Protein AF-A0A6G3MGM1-F1 (afdb_monomer_lite)

Radius of gyration: 35.74 Å; chains: 1; bounding box: 104×68×97 Å

Structure (mmCIF, N/CA/C/O backbone):
data_AF-A0A6G3MGM1-F1
#
_entry.id   AF-A0A6G3MGM1-F1
#
loop_
_atom_site.group_PDB
_atom_site.id
_atom_site.type_symbol
_atom_site.label_atom_id
_atom_site.label_alt_id
_atom_site.label_comp_id
_atom_site.label_asym_id
_atom_site.label_entity_id
_atom_site.label_seq_id
_atom_site.pdbx_PDB_ins_code
_atom_site.Cartn_x
_atom_site.Cartn_y
_atom_site.Cartn_z
_atom_site.occupancy
_atom_site.B_iso_or_equiv
_atom_site.auth_seq_id
_atom_site.auth_comp_id
_atom_site.auth_asym_id
_atom_site.auth_atom_id
_atom_site.pdbx_PDB_model_num
ATOM 1 N N . TYR A 1 1 ? 31.538 5.852 -12.267 1.00 62.75 1 TYR A N 1
ATOM 2 C CA . TYR A 1 1 ? 30.142 6.151 -11.918 1.00 62.75 1 TYR A CA 1
ATOM 3 C C . TYR A 1 1 ? 29.760 7.616 -12.187 1.00 62.75 1 TYR A C 1
ATOM 5 O O . TYR A 1 1 ? 29.181 7.871 -13.234 1.00 62.75 1 TYR A O 1
ATOM 13 N N . SER A 1 2 ? 30.190 8.594 -11.371 1.00 76.25 2 SER A N 1
ATOM 14 C CA . SER A 1 2 ? 29.765 10.018 -11.458 1.00 76.25 2 SER A CA 1
ATOM 15 C C . SER A 1 2 ? 29.901 10.699 -12.839 1.00 76.25 2 SER A C 1
ATOM 17 O O . SER A 1 2 ? 29.063 11.517 -13.209 1.00 76.25 2 SER A O 1
ATOM 19 N N . ILE A 1 3 ? 30.918 10.347 -13.636 1.00 84.75 3 ILE A N 1
ATOM 20 C CA . ILE A 1 3 ? 31.125 10.929 -14.977 1.00 84.75 3 ILE A CA 1
ATOM 21 C C . ILE A 1 3 ? 30.014 10.515 -15.957 1.00 84.75 3 ILE A C 1
ATOM 23 O O . ILE A 1 3 ? 29.582 11.337 -16.760 1.00 84.75 3 ILE A O 1
ATOM 27 N N . PHE A 1 4 ? 29.529 9.268 -15.885 1.00 84.94 4 PHE A N 1
ATOM 28 C CA . PHE A 1 4 ? 28.476 8.790 -16.787 1.00 84.94 4 PHE A CA 1
ATOM 29 C C . PHE A 1 4 ? 27.151 9.489 -16.515 1.00 84.94 4 PHE A C 1
ATOM 31 O O . PHE A 1 4 ? 26.540 9.968 -17.460 1.00 84.94 4 PHE A O 1
ATOM 38 N N . LEU A 1 5 ? 26.753 9.619 -15.246 1.00 85.00 5 LEU A N 1
ATOM 39 C CA . LEU A 1 5 ? 25.506 10.295 -14.879 1.00 85.00 5 LEU A CA 1
ATOM 40 C C . LEU A 1 5 ? 25.497 11.754 -15.339 1.00 85.00 5 LEU A C 1
ATOM 42 O O . LEU A 1 5 ? 24.557 12.186 -15.994 1.00 85.00 5 LEU A O 1
ATOM 46 N N . LYS A 1 6 ? 26.587 12.496 -15.098 1.00 88.12 6 LYS A N 1
ATOM 47 C CA . LYS A 1 6 ? 26.711 13.883 -15.577 1.00 88.12 6 LYS A CA 1
ATOM 48 C C . LYS A 1 6 ? 26.577 13.987 -17.097 1.00 88.12 6 LYS A C 1
ATOM 50 O O . LYS A 1 6 ? 25.986 14.942 -17.591 1.00 88.12 6 LYS A O 1
ATOM 55 N N . TYR A 1 7 ? 27.122 13.018 -17.834 1.00 88.62 7 TYR A N 1
ATOM 56 C CA . TYR A 1 7 ? 27.035 13.014 -19.291 1.00 88.62 7 TYR A CA 1
ATOM 57 C C . TYR A 1 7 ? 25.635 12.609 -19.781 1.00 88.62 7 TYR A C 1
ATOM 59 O O . TYR A 1 7 ? 25.103 13.235 -20.690 1.00 88.62 7 TYR A O 1
ATOM 67 N N . ILE A 1 8 ? 24.997 11.627 -19.143 1.00 90.19 8 ILE A N 1
ATOM 68 C CA . ILE A 1 8 ? 23.608 11.248 -19.432 1.00 90.19 8 ILE A CA 1
ATOM 69 C C . ILE A 1 8 ? 22.686 12.456 -19.248 1.00 90.19 8 ILE A C 1
ATOM 71 O O . ILE A 1 8 ? 21.925 12.779 -20.153 1.00 90.19 8 ILE A O 1
ATOM 75 N N . GLU A 1 9 ? 22.811 13.178 -18.135 1.00 88.94 9 GLU A N 1
ATOM 76 C CA . GLU A 1 9 ? 22.003 14.373 -17.869 1.00 88.94 9 GLU A CA 1
ATOM 77 C C . GLU A 1 9 ? 22.268 15.510 -18.865 1.00 88.94 9 GLU A C 1
ATOM 79 O O . GLU A 1 9 ? 21.356 16.250 -19.234 1.00 88.94 9 GLU A O 1
ATOM 84 N N . TYR A 1 10 ? 23.504 15.647 -19.348 1.00 88.94 10 TYR A N 1
ATOM 85 C CA . TYR A 1 10 ? 23.817 16.580 -20.428 1.00 88.94 10 TYR A CA 1
ATOM 86 C C . TYR A 1 10 ? 23.145 16.172 -21.750 1.00 88.94 10 TYR A C 1
ATOM 88 O O . TYR A 1 10 ? 22.496 16.996 -22.387 1.00 88.94 10 TYR A O 1
ATOM 96 N N . GLU A 1 11 ? 23.242 14.902 -22.146 1.00 88.38 11 GLU A N 1
ATOM 97 C CA . GLU A 1 11 ? 22.674 14.404 -23.407 1.00 88.38 11 GLU A CA 1
ATOM 98 C C . GLU A 1 11 ? 21.143 14.352 -23.399 1.00 88.38 11 GLU A C 1
ATOM 100 O O . GLU A 1 11 ? 20.522 14.608 -24.431 1.00 88.38 11 GLU A O 1
ATOM 105 N N . LYS A 1 12 ? 20.517 14.106 -22.240 1.00 88.25 12 LYS A N 1
ATOM 106 C CA . LYS A 1 12 ? 19.060 14.218 -22.073 1.00 88.25 12 LYS A CA 1
ATOM 107 C C . LYS A 1 12 ? 18.562 15.611 -22.465 1.00 88.25 12 LYS A C 1
ATOM 109 O O . LYS A 1 12 ? 17.551 15.719 -23.152 1.00 88.25 12 LYS A O 1
ATOM 114 N N . LYS A 1 13 ? 19.306 16.675 -22.128 1.00 88.75 13 LYS A N 1
ATOM 115 C CA . LYS A 1 13 ? 18.970 18.057 -22.533 1.00 88.75 13 LYS A CA 1
ATOM 116 C C . LYS A 1 13 ? 19.075 18.278 -24.040 1.00 88.75 13 LYS A C 1
ATOM 118 O O . LYS A 1 13 ? 18.351 19.103 -24.585 1.00 88.75 13 LYS A O 1
ATOM 123 N N . CYS A 1 14 ? 19.959 17.548 -24.713 1.00 84.19 14 CYS A N 1
ATOM 124 C CA . CYS A 1 14 ? 20.104 17.591 -26.167 1.00 84.19 14 CYS A CA 1
ATOM 125 C C . CYS A 1 14 ? 19.029 16.770 -26.907 1.00 84.19 14 CYS A C 1
ATOM 127 O O . CYS A 1 14 ? 19.003 16.790 -28.136 1.00 84.19 14 CYS A O 1
ATOM 129 N N . ASN A 1 15 ? 18.158 16.066 -26.174 1.00 82.06 15 ASN A N 1
ATOM 130 C CA . ASN A 1 15 ? 17.011 15.297 -26.661 1.00 82.06 15 ASN A CA 1
ATOM 131 C C . ASN A 1 15 ? 17.336 14.300 -27.794 1.00 82.06 15 ASN A C 1
ATOM 133 O O . ASN A 1 15 ? 16.561 14.132 -28.735 1.00 82.06 15 ASN A O 1
ATOM 137 N N . ASN A 1 16 ? 18.500 13.641 -27.721 1.00 87.12 16 ASN A N 1
ATOM 138 C CA . ASN A 1 16 ? 18.892 12.599 -28.672 1.00 87.12 16 ASN A CA 1
ATOM 139 C C . ASN A 1 16 ? 18.781 11.201 -28.032 1.00 87.12 16 ASN A C 1
ATOM 141 O O . ASN A 1 16 ? 19.698 10.791 -27.309 1.00 87.12 16 ASN A O 1
ATOM 145 N N . PRO A 1 17 ? 17.711 10.436 -28.320 1.00 88.19 17 PRO A N 1
ATOM 146 C CA . PRO A 1 17 ? 17.449 9.181 -27.625 1.00 88.19 17 PRO A CA 1
ATOM 147 C C . PRO A 1 17 ? 18.494 8.103 -27.887 1.00 88.19 17 PRO A C 1
ATOM 149 O O . PRO A 1 17 ? 18.885 7.384 -26.974 1.00 88.19 17 PRO A O 1
ATOM 152 N N . VAL A 1 18 ? 19.042 8.039 -29.100 1.00 90.38 18 VAL A N 1
ATOM 153 C CA . VAL A 1 18 ? 20.064 7.044 -29.453 1.00 90.38 18 VAL A CA 1
ATOM 154 C C . VAL A 1 18 ? 21.347 7.262 -28.645 1.00 90.38 18 VAL A C 1
ATOM 156 O O . VAL A 1 18 ? 21.946 6.303 -28.153 1.00 90.38 18 VAL A O 1
ATOM 159 N N . ARG A 1 19 ? 21.770 8.523 -28.471 1.00 91.25 19 ARG A N 1
ATOM 160 C CA . ARG A 1 19 ? 22.973 8.864 -27.691 1.00 91.25 19 ARG A CA 1
ATOM 161 C C . ARG A 1 19 ? 22.785 8.558 -26.211 1.00 91.25 19 ARG A C 1
ATOM 163 O O . ARG A 1 19 ? 23.677 7.961 -25.609 1.00 91.25 19 ARG A O 1
ATOM 170 N N . VAL A 1 20 ? 21.633 8.921 -25.648 1.00 93.25 20 VAL A N 1
ATOM 171 C CA . VAL A 1 20 ? 21.317 8.668 -24.235 1.00 93.25 20 VAL A CA 1
ATOM 172 C C . VAL A 1 20 ? 21.263 7.165 -23.956 1.00 93.25 20 VAL A C 1
ATOM 174 O O . VAL A 1 20 ? 21.955 6.697 -23.053 1.00 93.25 20 VAL A O 1
ATOM 177 N N . THR A 1 21 ? 20.555 6.389 -24.781 1.00 93.00 21 THR A N 1
ATOM 178 C CA . THR A 1 21 ? 20.511 4.920 -24.684 1.00 93.00 21 THR A CA 1
ATOM 179 C C . THR A 1 21 ? 21.910 4.309 -24.781 1.00 93.00 21 THR A C 1
ATOM 181 O O . THR A 1 21 ? 22.291 3.497 -23.943 1.00 93.00 21 THR A O 1
ATOM 184 N N . CYS A 1 22 ? 22.739 4.752 -25.733 1.00 93.50 22 CYS A N 1
ATOM 185 C CA . CYS A 1 22 ? 24.123 4.283 -25.853 1.00 93.50 22 CYS A CA 1
ATOM 186 C C . CYS A 1 22 ? 24.961 4.589 -24.597 1.00 93.50 22 CYS A C 1
ATOM 188 O O . CYS A 1 22 ? 25.775 3.766 -24.171 1.00 93.50 22 CYS A O 1
ATOM 190 N N . LEU A 1 23 ? 24.768 5.752 -23.968 1.00 94.31 23 LEU A N 1
ATOM 191 C CA . LEU A 1 23 ? 25.448 6.087 -22.717 1.00 94.31 23 LEU A CA 1
ATOM 192 C C . LEU A 1 23 ? 24.983 5.221 -21.547 1.00 94.31 23 LEU A C 1
ATOM 194 O O . LEU A 1 23 ? 25.842 4.763 -20.790 1.00 94.31 23 LEU A O 1
ATOM 198 N N . TYR A 1 24 ? 23.680 4.960 -21.423 1.00 95.38 24 TYR A N 1
ATOM 199 C CA . TYR A 1 24 ? 23.153 4.019 -20.434 1.00 95.38 24 TYR A CA 1
ATOM 200 C C . TYR A 1 24 ? 23.737 2.620 -20.633 1.00 95.38 24 TYR A C 1
ATOM 202 O O . TYR A 1 24 ? 24.297 2.059 -19.695 1.00 95.38 24 TYR A O 1
ATOM 210 N N . GLU A 1 25 ? 23.726 2.097 -21.859 1.00 95.50 25 GLU A N 1
ATOM 211 C CA . GLU A 1 25 ? 24.301 0.786 -22.180 1.00 95.50 25 GLU A CA 1
ATOM 212 C C . GLU A 1 25 ? 25.795 0.706 -21.822 1.00 95.50 25 GLU A C 1
ATOM 214 O O . GLU A 1 25 ? 26.253 -0.252 -21.195 1.00 95.50 25 GLU A O 1
ATOM 219 N N . ARG A 1 26 ? 26.569 1.756 -22.132 1.00 95.06 26 ARG A N 1
ATOM 220 C CA . ARG A 1 26 ? 27.990 1.848 -21.751 1.00 95.06 26 ARG A CA 1
ATOM 221 C C . ARG A 1 26 ? 28.197 1.932 -20.240 1.00 95.06 26 ARG A C 1
ATOM 223 O O . ARG A 1 26 ? 29.192 1.405 -19.737 1.00 95.06 26 ARG A O 1
ATOM 230 N N . ALA A 1 27 ? 27.315 2.628 -19.529 1.00 94.69 27 ALA A N 1
ATOM 231 C CA . ALA A 1 27 ? 27.381 2.755 -18.081 1.00 94.69 27 ALA A CA 1
ATOM 232 C C . ALA A 1 27 ? 27.055 1.417 -17.402 1.00 94.69 27 ALA A C 1
ATOM 234 O O . ALA A 1 27 ? 27.811 0.990 -16.528 1.00 94.69 27 ALA A O 1
ATOM 235 N N . ILE A 1 28 ? 26.002 0.733 -17.858 1.00 95.44 28 ILE A N 1
ATOM 236 C CA . ILE A 1 28 ? 25.542 -0.567 -17.353 1.00 95.44 28 ILE A CA 1
ATOM 237 C C . ILE A 1 28 ? 26.587 -1.648 -17.607 1.00 95.44 28 ILE A C 1
ATOM 239 O O . ILE A 1 28 ? 26.884 -2.430 -16.710 1.00 95.44 28 ILE A O 1
ATOM 243 N N . ALA A 1 29 ? 27.225 -1.653 -18.781 1.00 94.56 29 ALA A N 1
ATOM 244 C CA . ALA A 1 29 ? 28.306 -2.591 -19.081 1.00 94.56 29 ALA A CA 1
ATOM 245 C C . ALA A 1 29 ? 29.461 -2.523 -18.062 1.00 94.56 29 ALA A C 1
ATOM 247 O O . ALA A 1 29 ? 30.167 -3.507 -17.863 1.00 94.56 29 ALA A O 1
ATOM 248 N N . LYS A 1 30 ? 29.657 -1.368 -17.410 1.00 93.81 30 LYS A N 1
ATOM 249 C CA . LYS A 1 30 ? 30.678 -1.174 -16.369 1.00 93.81 30 LYS A CA 1
ATOM 250 C C . LYS A 1 30 ? 30.140 -1.278 -14.940 1.00 93.81 30 LYS A C 1
ATOM 252 O O . LYS A 1 30 ? 30.924 -1.564 -14.045 1.00 93.81 30 LYS A O 1
ATOM 257 N N . ASN A 1 31 ? 28.856 -1.001 -14.718 1.00 93.38 31 ASN A N 1
ATOM 258 C CA . ASN A 1 31 ? 28.234 -0.902 -13.392 1.00 93.38 31 ASN A CA 1
ATOM 259 C C . ASN A 1 31 ? 26.879 -1.632 -13.406 1.00 93.38 31 ASN A C 1
ATOM 261 O O . ASN A 1 31 ? 25.832 -1.039 -13.180 1.00 93.38 31 ASN A O 1
ATOM 265 N N . CYS A 1 32 ? 26.887 -2.923 -13.736 1.00 94.69 32 CYS A N 1
ATOM 266 C CA . CYS A 1 32 ? 25.660 -3.709 -13.899 1.00 94.69 32 CYS A CA 1
ATOM 267 C C . CYS A 1 32 ? 24.947 -4.045 -12.578 1.00 94.69 32 CYS A C 1
ATOM 269 O O . CYS A 1 32 ? 23.802 -4.489 -12.618 1.00 94.69 32 CYS A O 1
ATOM 271 N N . LEU A 1 33 ? 25.603 -3.815 -11.437 1.00 96.00 33 LEU A N 1
ATOM 272 C CA . LEU A 1 33 ? 25.061 -4.006 -10.087 1.00 96.00 33 LEU A CA 1
ATOM 273 C C . LEU A 1 33 ? 24.590 -2.690 -9.441 1.00 96.00 33 LEU A C 1
ATOM 275 O O . LEU A 1 33 ? 24.538 -2.577 -8.221 1.00 96.00 33 LEU A O 1
ATOM 279 N N . ASP A 1 34 ? 24.314 -1.678 -10.259 1.00 95.19 34 ASP A N 1
ATOM 280 C CA . ASP A 1 34 ? 23.862 -0.367 -9.806 1.00 95.19 34 ASP A CA 1
ATOM 281 C C . ASP A 1 34 ? 22.349 -0.223 -10.007 1.00 95.19 34 ASP A C 1
ATOM 283 O O . ASP A 1 34 ? 21.866 -0.178 -11.142 1.00 95.19 34 ASP A O 1
ATOM 287 N N . GLU A 1 35 ? 21.598 -0.207 -8.906 1.00 94.81 35 GLU A N 1
ATOM 288 C CA . GLU A 1 35 ? 20.133 -0.147 -8.909 1.00 94.81 35 GLU A CA 1
ATOM 289 C C . GLU A 1 35 ? 19.600 1.119 -9.586 1.00 94.81 35 GLU A C 1
ATOM 291 O O . GLU A 1 35 ? 18.779 1.032 -10.504 1.00 94.81 35 GLU A O 1
ATOM 296 N N . GLU A 1 36 ? 20.091 2.286 -9.159 1.00 94.56 36 GLU A N 1
ATOM 297 C CA . GLU A 1 36 ? 19.645 3.581 -9.673 1.00 94.56 36 GLU A CA 1
ATOM 298 C C . GLU A 1 36 ? 19.889 3.672 -11.176 1.00 94.56 36 GLU A C 1
ATOM 300 O O . GLU A 1 36 ? 19.051 4.183 -11.918 1.00 94.56 36 GLU A O 1
ATOM 305 N N . LEU A 1 37 ? 21.018 3.146 -11.659 1.00 95.00 37 LEU A N 1
ATOM 306 C CA . LEU A 1 37 ? 21.332 3.161 -13.081 1.00 95.00 37 LEU A CA 1
ATOM 307 C C . LEU A 1 37 ? 20.311 2.378 -13.918 1.00 95.00 37 LEU A C 1
ATOM 309 O O . LEU A 1 37 ? 19.898 2.867 -14.973 1.00 95.00 37 LEU A O 1
ATOM 313 N N . TRP A 1 38 ? 19.895 1.191 -13.467 1.00 97.38 38 TRP A N 1
ATOM 314 C CA . TRP A 1 38 ? 18.877 0.402 -14.167 1.00 97.38 38 TRP A CA 1
ATOM 315 C C . TRP A 1 38 ? 17.500 1.051 -14.100 1.00 97.38 38 TRP A C 1
ATOM 317 O O . TRP A 1 38 ? 16.836 1.139 -15.132 1.00 97.38 38 TRP A O 1
ATOM 327 N N . LEU A 1 39 ? 17.078 1.519 -12.922 1.00 96.94 39 LEU A N 1
ATOM 328 C CA . LEU A 1 39 ? 15.772 2.159 -12.749 1.00 96.94 39 LEU A CA 1
ATOM 329 C C . LEU A 1 39 ? 15.660 3.428 -13.600 1.00 96.94 39 LEU A C 1
ATOM 331 O O . LEU A 1 39 ? 14.708 3.553 -14.366 1.00 96.94 39 LEU A O 1
ATOM 335 N N . ASN A 1 40 ? 16.677 4.293 -13.568 1.00 95.44 40 ASN A N 1
ATOM 336 C CA . ASN A 1 40 ? 16.727 5.504 -14.389 1.00 95.44 40 ASN A CA 1
ATOM 337 C C . ASN A 1 40 ? 16.741 5.188 -15.891 1.00 95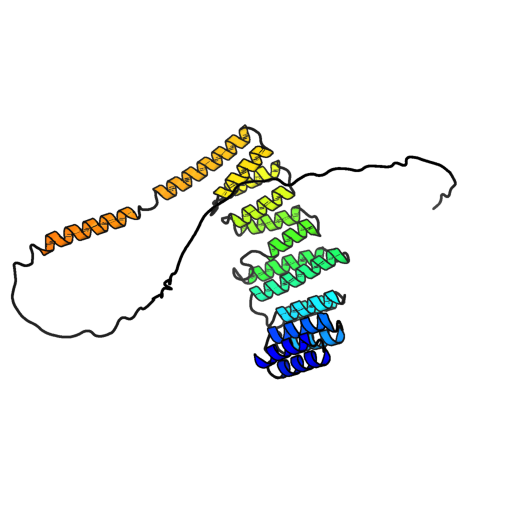.44 40 ASN A C 1
ATOM 339 O O . ASN A 1 40 ? 16.206 5.953 -16.690 1.00 95.44 40 ASN A O 1
ATOM 343 N N . TYR A 1 41 ? 17.385 4.089 -16.300 1.00 95.88 41 TYR A N 1
ATOM 344 C CA . TYR A 1 41 ? 17.386 3.675 -17.701 1.00 95.88 41 TYR A CA 1
ATOM 345 C C . TYR A 1 41 ? 16.003 3.190 -18.146 1.00 95.88 41 TYR A C 1
ATOM 347 O O . TYR A 1 41 ? 15.516 3.600 -19.197 1.00 95.88 41 TYR A O 1
ATOM 355 N N . ILE A 1 42 ? 15.357 2.351 -17.335 1.00 96.81 42 ILE A N 1
ATOM 356 C CA . ILE A 1 42 ? 14.004 1.845 -17.591 1.00 96.81 42 ILE A CA 1
ATOM 357 C C . ILE A 1 42 ? 12.997 2.999 -17.654 1.00 96.81 42 ILE A C 1
ATOM 359 O O . ILE A 1 42 ? 12.197 3.051 -18.585 1.00 96.81 42 ILE A O 1
ATOM 363 N N . GLU A 1 43 ? 13.054 3.928 -16.698 1.00 95.31 43 GLU A N 1
ATOM 364 C CA . GLU A 1 43 ? 12.203 5.121 -16.662 1.00 95.31 43 GLU A CA 1
ATOM 365 C C . GLU A 1 43 ? 12.423 5.998 -17.898 1.00 95.31 43 GLU A C 1
ATOM 367 O O . GLU A 1 43 ? 11.477 6.363 -18.590 1.00 95.31 43 GLU A O 1
ATOM 372 N N . TYR A 1 44 ? 13.680 6.242 -18.271 1.00 94.38 44 TYR A N 1
ATOM 373 C CA . TYR A 1 44 ? 13.985 6.991 -19.484 1.00 94.38 44 TYR A CA 1
ATOM 374 C C . TYR A 1 44 ? 13.371 6.351 -20.741 1.00 94.38 44 TYR A C 1
ATOM 376 O O . TYR A 1 44 ? 12.788 7.042 -21.582 1.00 94.38 44 TYR A O 1
ATOM 384 N N . LEU A 1 45 ? 13.486 5.029 -20.889 1.00 94.44 45 LEU A N 1
ATOM 385 C CA . LEU A 1 45 ? 12.928 4.310 -22.035 1.00 94.44 45 LEU A CA 1
ATOM 386 C C . LEU A 1 45 ? 11.394 4.299 -22.034 1.00 94.44 45 LEU A C 1
ATOM 388 O O . LEU A 1 45 ? 10.791 4.367 -23.110 1.00 94.44 45 LEU A O 1
ATOM 392 N N . SER A 1 46 ? 10.765 4.232 -20.857 1.00 93.56 46 SER A N 1
ATOM 393 C CA . SER A 1 46 ? 9.306 4.240 -20.729 1.00 93.56 46 SER A CA 1
ATOM 394 C C . SER A 1 46 ? 8.708 5.604 -21.070 1.00 93.56 46 SER A C 1
ATOM 396 O O . SER A 1 46 ? 7.628 5.665 -21.653 1.00 93.56 46 SER A O 1
ATOM 398 N N . GLU A 1 47 ? 9.426 6.693 -20.804 1.00 91.25 47 GLU A N 1
ATOM 399 C CA . GLU A 1 47 ? 8.999 8.043 -21.172 1.00 91.25 47 GLU A CA 1
ATOM 400 C C . GLU A 1 47 ? 9.245 8.368 -22.649 1.00 91.25 47 GLU A C 1
ATOM 402 O O . GLU A 1 47 ? 8.423 9.042 -23.278 1.00 91.25 47 GLU A O 1
ATOM 407 N N . THR A 1 48 ? 10.363 7.896 -23.213 1.00 90.31 48 THR A N 1
ATOM 408 C CA . THR A 1 48 ? 10.825 8.323 -24.544 1.00 90.31 48 THR A CA 1
ATOM 409 C C . THR A 1 48 ? 10.428 7.387 -25.675 1.00 90.31 48 THR A C 1
ATOM 411 O O . THR A 1 48 ? 9.779 7.827 -26.622 1.00 90.31 48 THR A O 1
ATOM 414 N N . LEU A 1 49 ? 10.823 6.112 -25.609 1.00 86.56 49 LEU A N 1
ATOM 415 C CA . LEU A 1 49 ? 10.606 5.164 -26.704 1.00 86.56 49 LEU A CA 1
ATOM 416 C C . LEU A 1 49 ? 9.212 4.549 -26.652 1.00 86.56 49 LEU A C 1
ATOM 418 O O . LEU A 1 49 ? 8.616 4.332 -27.703 1.00 86.56 49 LEU A O 1
ATOM 422 N N . LYS A 1 50 ? 8.702 4.273 -25.442 1.00 89.88 50 LYS A N 1
ATOM 423 C CA . LYS A 1 50 ? 7.391 3.629 -25.224 1.00 89.88 50 LYS A CA 1
ATOM 424 C C . LYS A 1 50 ? 7.224 2.320 -26.008 1.00 89.88 50 LYS A C 1
ATOM 426 O O . LYS A 1 50 ? 6.113 1.934 -26.358 1.00 89.88 50 LYS A O 1
ATOM 431 N N . ASP A 1 51 ? 8.333 1.631 -26.259 1.00 93.94 51 ASP A N 1
ATOM 432 C CA . ASP A 1 51 ? 8.368 0.350 -26.950 1.00 93.94 51 ASP A CA 1
ATOM 433 C C . ASP A 1 51 ? 8.461 -0.780 -25.921 1.00 93.94 51 ASP A C 1
ATOM 435 O O . ASP A 1 51 ? 9.414 -0.857 -25.135 1.00 93.94 51 ASP A O 1
ATOM 439 N N . PHE A 1 52 ? 7.449 -1.649 -25.920 1.00 95.25 52 PHE A N 1
ATOM 440 C CA . PHE A 1 52 ? 7.369 -2.758 -24.981 1.00 95.25 52 PHE A CA 1
ATOM 441 C C . PHE A 1 52 ? 8.500 -3.771 -25.165 1.00 95.25 52 PHE A C 1
ATOM 443 O O . PHE A 1 52 ? 9.037 -4.239 -24.168 1.00 95.25 52 PHE A O 1
ATOM 450 N N . GLU A 1 53 ? 8.873 -4.118 -26.399 1.00 96.06 53 GLU A N 1
ATOM 451 C CA . GLU A 1 53 ? 9.884 -5.151 -26.651 1.00 96.06 53 GLU A CA 1
ATOM 452 C C . GLU A 1 53 ? 11.246 -4.689 -26.131 1.00 96.06 53 GLU A C 1
ATOM 454 O O . GLU A 1 53 ? 11.952 -5.432 -25.444 1.00 96.06 53 GLU A O 1
ATOM 459 N N . ILE A 1 54 ? 11.582 -3.418 -26.365 1.00 94.94 54 ILE A N 1
ATOM 460 C CA . ILE A 1 54 ? 12.809 -2.820 -25.831 1.00 94.94 54 ILE A CA 1
ATOM 461 C C . ILE A 1 54 ? 12.770 -2.826 -24.299 1.00 94.94 54 ILE A C 1
ATOM 463 O O . ILE A 1 54 ? 13.707 -3.323 -23.667 1.00 94.94 54 ILE A O 1
ATOM 467 N N . LEU A 1 55 ? 11.687 -2.341 -23.686 1.00 96.62 55 LEU A N 1
ATOM 468 C CA . LEU A 1 55 ? 11.548 -2.313 -22.227 1.00 96.62 55 LEU A CA 1
ATOM 469 C C . LEU A 1 55 ? 11.620 -3.708 -21.605 1.00 96.62 55 LEU A C 1
ATOM 471 O O . LEU A 1 55 ? 12.315 -3.901 -20.609 1.00 96.62 55 LEU A O 1
ATOM 475 N N . GLU A 1 56 ? 10.953 -4.693 -22.199 1.00 97.38 56 GLU A N 1
ATOM 476 C CA . GLU A 1 56 ? 10.955 -6.072 -21.724 1.00 97.38 56 GLU A CA 1
ATOM 477 C C . GLU A 1 56 ? 12.374 -6.655 -21.738 1.00 97.38 56 GLU A C 1
ATOM 479 O O . GLU A 1 56 ? 12.798 -7.298 -20.773 1.00 97.38 56 GLU A O 1
ATOM 484 N N . THR A 1 57 ? 13.152 -6.396 -22.796 1.00 97.38 57 THR A N 1
ATOM 485 C CA . THR A 1 57 ? 14.545 -6.864 -22.860 1.00 97.38 57 THR A CA 1
ATOM 486 C C . THR A 1 57 ? 15.412 -6.228 -21.774 1.00 97.38 57 THR A C 1
ATOM 488 O O . THR A 1 57 ? 16.236 -6.918 -21.167 1.00 97.38 57 THR A O 1
ATOM 491 N N . VAL A 1 58 ? 15.220 -4.938 -21.488 1.00 97.69 58 VAL A N 1
ATOM 492 C CA . VAL A 1 58 ? 15.968 -4.214 -20.453 1.00 97.69 58 VAL A CA 1
ATOM 493 C C . VAL A 1 58 ? 15.577 -4.699 -19.057 1.00 97.69 58 VAL A C 1
ATOM 495 O O . VAL A 1 58 ? 16.469 -4.976 -18.257 1.00 97.69 58 VAL A O 1
ATOM 498 N N . HIS A 1 59 ? 14.286 -4.920 -18.794 1.00 98.19 59 HIS A N 1
ATOM 499 C CA . HIS A 1 59 ? 13.794 -5.525 -17.551 1.00 98.19 59 HIS A CA 1
ATOM 500 C C . HIS A 1 59 ? 14.363 -6.926 -17.320 1.00 98.19 59 HIS A C 1
ATOM 502 O O . HIS A 1 59 ? 14.927 -7.212 -16.269 1.00 98.19 59 HIS A O 1
ATOM 508 N N . LYS A 1 60 ? 14.314 -7.812 -18.322 1.00 97.94 60 LYS A N 1
ATOM 509 C CA . LYS A 1 60 ? 14.896 -9.162 -18.195 1.00 97.94 60 LYS A CA 1
ATOM 510 C C . LYS A 1 60 ? 16.403 -9.113 -17.930 1.00 97.94 60 LYS A C 1
ATOM 512 O O . LYS A 1 60 ? 16.935 -9.933 -17.181 1.00 97.94 60 LYS A O 1
ATOM 517 N N . ARG A 1 61 ? 17.114 -8.154 -18.532 1.00 98.06 61 ARG A N 1
ATOM 518 C CA . ARG A 1 61 ? 18.551 -7.956 -18.297 1.00 98.06 61 ARG A 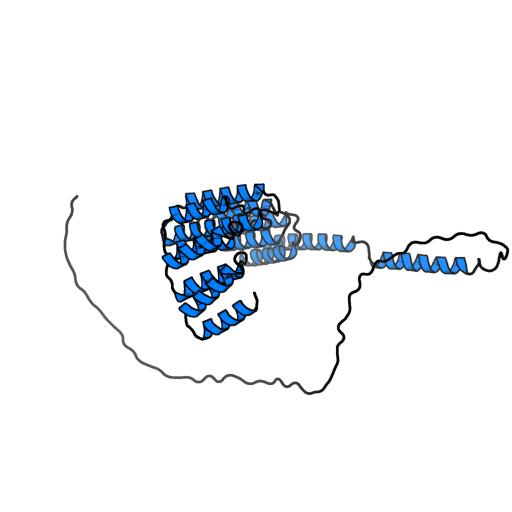CA 1
ATOM 519 C C . ARG A 1 61 ? 18.836 -7.428 -16.895 1.00 98.06 61 ARG A C 1
ATOM 521 O O . ARG A 1 61 ? 19.780 -7.926 -16.283 1.00 98.06 61 ARG A O 1
ATOM 528 N N . SER A 1 62 ? 18.067 -6.464 -16.394 1.00 98.00 62 SER A N 1
ATOM 529 C CA . SER A 1 62 ? 18.254 -5.925 -15.042 1.00 98.00 62 SER A CA 1
ATOM 530 C C . SER A 1 62 ? 18.041 -7.024 -13.997 1.00 98.00 62 SER A C 1
ATOM 532 O O . SER A 1 62 ? 18.915 -7.252 -13.163 1.00 98.00 62 SER A O 1
ATOM 534 N N . LEU A 1 63 ? 16.973 -7.813 -14.144 1.00 97.88 63 LEU A N 1
ATOM 535 C CA . LEU A 1 63 ? 16.644 -8.938 -13.264 1.00 97.88 63 LEU A CA 1
ATOM 536 C C . LEU A 1 63 ? 17.662 -10.079 -13.319 1.00 97.88 63 LEU A C 1
ATOM 538 O O . LEU A 1 63 ? 17.902 -10.733 -12.312 1.00 97.88 63 LEU A O 1
ATOM 542 N N . ARG A 1 64 ? 18.317 -10.305 -14.463 1.00 97.19 64 ARG A N 1
ATOM 543 C CA . ARG A 1 64 ? 19.422 -11.273 -14.548 1.00 97.19 64 ARG A CA 1
ATOM 544 C C . ARG A 1 64 ? 20.668 -10.813 -13.786 1.00 97.19 64 ARG A C 1
ATOM 546 O O . ARG A 1 64 ? 21.422 -11.656 -13.315 1.00 97.19 64 ARG A O 1
ATOM 553 N N . ASN A 1 65 ? 20.911 -9.503 -13.706 1.00 97.25 65 ASN A N 1
ATOM 554 C CA . ASN A 1 65 ? 22.054 -8.961 -12.968 1.00 97.25 65 ASN A CA 1
ATOM 555 C C . ASN A 1 65 ? 21.764 -8.848 -11.467 1.00 97.25 65 ASN A C 1
ATOM 557 O O . ASN A 1 65 ? 22.648 -9.137 -10.666 1.00 97.25 65 ASN A O 1
ATOM 561 N N . MET A 1 66 ? 20.548 -8.439 -11.091 1.00 96.94 66 MET A N 1
ATOM 562 C CA . MET A 1 66 ? 20.158 -8.188 -9.699 1.00 96.94 66 MET A CA 1
ATOM 563 C C . MET A 1 66 ? 18.762 -8.744 -9.375 1.00 96.94 66 MET A C 1
ATOM 565 O O . MET A 1 66 ? 17.826 -7.981 -9.128 1.00 96.94 66 MET A O 1
ATOM 569 N N . PRO A 1 67 ? 18.595 -10.078 -9.346 1.00 97.06 67 PRO A N 1
ATOM 570 C CA . PRO A 1 67 ? 17.306 -10.707 -9.050 1.00 97.06 67 PRO A CA 1
ATOM 571 C C . PRO A 1 67 ? 16.814 -10.449 -7.617 1.00 97.06 67 PRO A C 1
ATOM 573 O O . PRO A 1 67 ? 15.615 -10.528 -7.363 1.00 97.06 67 PRO A O 1
ATOM 576 N N . TRP A 1 68 ? 17.701 -10.112 -6.680 1.00 95.81 68 TRP A N 1
ATOM 577 C CA . TRP A 1 68 ? 17.354 -9.852 -5.278 1.00 95.81 68 TRP A CA 1
ATOM 578 C C . TRP A 1 68 ? 16.778 -8.449 -5.024 1.00 95.81 68 TRP A C 1
ATOM 580 O O . TRP A 1 68 ? 16.432 -8.148 -3.885 1.00 95.81 68 TRP A O 1
ATOM 590 N N . LEU A 1 69 ? 16.692 -7.578 -6.039 1.00 96.88 69 LEU A N 1
ATOM 591 C CA . LEU A 1 69 ? 16.166 -6.221 -5.874 1.00 96.88 69 LEU A CA 1
ATOM 592 C C . LEU A 1 69 ? 14.663 -6.153 -6.187 1.00 96.88 69 LEU A C 1
ATOM 594 O O . LEU A 1 69 ? 14.280 -6.278 -7.354 1.00 96.88 69 LEU A O 1
ATOM 598 N N . PRO A 1 70 ? 13.790 -5.882 -5.197 1.00 97.31 70 PRO A N 1
ATOM 599 C CA . PRO A 1 70 ? 12.338 -5.830 -5.403 1.00 97.31 70 PRO A CA 1
ATOM 600 C C . PRO A 1 70 ? 11.912 -4.703 -6.355 1.00 97.31 70 PRO A C 1
ATOM 602 O O . PRO A 1 70 ? 10.947 -4.861 -7.102 1.00 97.31 70 PRO A O 1
ATOM 605 N N . ALA A 1 71 ? 12.629 -3.572 -6.364 1.00 97.81 71 ALA A N 1
ATOM 606 C CA . ALA A 1 71 ? 12.276 -2.397 -7.158 1.00 97.81 71 ALA A CA 1
ATOM 607 C C . ALA A 1 71 ? 12.234 -2.695 -8.666 1.00 97.81 71 ALA A C 1
ATOM 609 O O . ALA A 1 71 ? 11.347 -2.206 -9.369 1.00 97.81 71 ALA A O 1
ATOM 610 N N . LEU A 1 72 ? 13.138 -3.552 -9.156 1.00 98.19 72 LEU A N 1
ATOM 611 C CA . LEU A 1 72 ? 13.165 -3.977 -10.557 1.00 98.19 72 LEU A CA 1
ATOM 612 C C . LEU A 1 72 ? 11.956 -4.852 -10.909 1.00 98.19 72 LEU A C 1
ATOM 614 O O . LEU A 1 72 ? 11.318 -4.620 -11.933 1.00 98.19 72 LEU A O 1
ATOM 618 N N . TRP A 1 73 ? 11.584 -5.797 -10.040 1.00 98.50 73 TRP A N 1
ATOM 619 C CA . TRP A 1 73 ? 10.387 -6.627 -10.225 1.00 98.50 73 TRP A CA 1
ATOM 620 C C . TRP A 1 73 ? 9.109 -5.789 -10.225 1.00 98.50 73 TRP A C 1
ATOM 622 O O . TRP A 1 73 ? 8.260 -5.949 -11.101 1.00 98.50 73 TRP A O 1
ATOM 632 N N . ILE A 1 74 ? 8.993 -4.850 -9.282 1.00 98.38 74 ILE A N 1
ATOM 633 C CA . ILE A 1 74 ? 7.863 -3.916 -9.197 1.00 98.38 74 ILE A CA 1
ATOM 634 C C . ILE A 1 74 ? 7.782 -3.060 -10.464 1.00 98.38 74 ILE A C 1
ATOM 636 O O . ILE A 1 74 ? 6.700 -2.898 -11.030 1.00 98.38 74 ILE A O 1
ATOM 640 N N . SER A 1 75 ? 8.914 -2.524 -10.925 1.00 98.06 75 SER A N 1
ATOM 641 C CA . SER A 1 75 ? 8.987 -1.736 -12.158 1.00 98.06 75 SER A CA 1
ATOM 642 C C . SER A 1 75 ? 8.572 -2.559 -13.382 1.00 98.06 75 SER A C 1
ATOM 644 O O . SER A 1 75 ? 7.808 -2.082 -14.228 1.00 98.06 75 SER A O 1
ATOM 646 N N . TYR A 1 76 ? 8.991 -3.825 -13.447 1.00 98.38 76 TYR A N 1
ATOM 647 C CA . TYR A 1 76 ? 8.616 -4.714 -14.538 1.00 98.38 76 TYR A CA 1
ATOM 648 C C . TYR A 1 76 ? 7.116 -5.027 -14.535 1.00 98.38 76 TYR A C 1
ATOM 650 O O . TYR A 1 76 ? 6.461 -4.853 -15.561 1.00 98.38 76 TYR A O 1
ATOM 658 N N . MET A 1 77 ? 6.535 -5.376 -13.381 1.00 98.50 77 MET A N 1
ATOM 659 C CA . MET A 1 77 ? 5.087 -5.594 -13.251 1.00 98.50 77 MET A CA 1
ATOM 660 C C . MET A 1 77 ? 4.273 -4.349 -13.624 1.00 98.50 77 MET A C 1
ATOM 662 O O . MET A 1 77 ? 3.295 -4.464 -14.356 1.00 98.50 77 MET A O 1
ATOM 666 N N . LYS A 1 78 ? 4.700 -3.152 -13.196 1.00 97.56 78 LYS A N 1
ATOM 667 C CA . LYS A 1 78 ? 4.061 -1.883 -13.592 1.00 97.56 78 LYS A CA 1
ATOM 668 C C . LYS A 1 78 ? 4.156 -1.627 -15.095 1.00 97.56 78 LYS A C 1
ATOM 670 O O . LYS A 1 78 ? 3.217 -1.106 -15.682 1.00 97.56 78 LYS A O 1
ATOM 675 N N . THR A 1 79 ? 5.272 -1.996 -15.723 1.00 97.56 79 THR A N 1
ATOM 676 C CA . THR A 1 79 ? 5.431 -1.889 -17.180 1.00 97.56 79 THR A CA 1
ATOM 677 C C . THR A 1 79 ? 4.488 -2.858 -17.891 1.00 97.56 79 THR A C 1
ATOM 679 O O . THR A 1 79 ? 3.797 -2.470 -18.824 1.00 97.56 79 THR A O 1
ATOM 682 N N . LEU A 1 80 ? 4.395 -4.106 -17.431 1.00 97.81 80 LEU A N 1
ATOM 683 C CA . LEU A 1 80 ? 3.445 -5.077 -17.978 1.00 97.81 80 LEU A CA 1
ATOM 684 C C . LEU A 1 80 ? 1.991 -4.606 -17.824 1.00 97.81 80 LEU A C 1
ATOM 686 O O . LEU A 1 80 ? 1.213 -4.746 -18.762 1.00 97.81 80 LEU A O 1
ATOM 690 N N . GLU A 1 81 ? 1.649 -4.015 -16.677 1.00 96.50 81 GLU A N 1
ATOM 691 C CA . GLU A 1 81 ? 0.346 -3.387 -16.430 1.00 96.50 81 GLU A CA 1
ATOM 692 C C . GLU A 1 81 ? 0.092 -2.216 -17.394 1.00 96.50 81 GLU A C 1
ATOM 694 O O . GLU A 1 81 ? -0.964 -2.162 -18.015 1.00 96.50 81 GLU A O 1
ATOM 699 N N . LEU A 1 82 ? 1.071 -1.322 -17.580 1.00 95.25 82 LEU A N 1
ATOM 700 C CA . LEU A 1 82 ? 0.976 -0.165 -18.480 1.00 95.25 82 LEU A CA 1
ATOM 701 C C . LEU A 1 82 ? 0.720 -0.563 -19.941 1.00 95.25 82 LEU A C 1
ATOM 703 O O . LEU A 1 82 ? -0.006 0.128 -20.647 1.00 95.25 82 LEU A O 1
ATOM 707 N N . PHE A 1 83 ? 1.324 -1.662 -20.395 1.00 96.19 83 PHE A N 1
ATOM 708 C CA . PHE A 1 83 ? 1.137 -2.203 -21.745 1.00 96.19 83 PHE A CA 1
ATOM 709 C C . PHE A 1 83 ? 0.026 -3.264 -21.820 1.00 96.19 83 PHE A C 1
ATOM 711 O O . PHE A 1 83 ? 0.004 -4.048 -22.773 1.00 96.19 83 PHE A O 1
ATOM 718 N N . GLU A 1 84 ? -0.855 -3.314 -20.812 1.00 95.75 84 GLU A N 1
ATOM 719 C CA . GLU A 1 84 ? -2.050 -4.169 -20.753 1.00 95.75 84 GLU A CA 1
ATOM 720 C C . GLU A 1 84 ? -1.756 -5.651 -21.040 1.00 95.75 84 GLU A C 1
ATOM 722 O O . GLU A 1 84 ? -2.497 -6.355 -21.732 1.00 95.75 84 GLU A O 1
ATOM 727 N N . LYS A 1 85 ? -0.626 -6.153 -20.530 1.00 96.88 85 LYS A N 1
ATOM 728 C CA . LYS A 1 85 ? -0.261 -7.561 -20.700 1.00 96.88 85 LYS A CA 1
ATOM 729 C C . LYS A 1 85 ? -1.155 -8.471 -19.862 1.00 96.88 85 LYS A C 1
ATOM 731 O O . LYS A 1 85 ? -1.739 -8.065 -18.859 1.00 96.88 85 LYS A O 1
ATOM 736 N N . ASN A 1 86 ? -1.240 -9.733 -20.289 1.00 96.44 86 ASN A N 1
ATOM 737 C CA . ASN A 1 86 ? -2.087 -10.738 -19.653 1.00 96.44 86 ASN A CA 1
ATOM 738 C C . ASN A 1 86 ? -1.784 -10.844 -18.144 1.00 96.44 86 ASN A C 1
ATOM 740 O O . ASN A 1 86 ? -0.624 -10.896 -17.730 1.00 96.44 86 ASN A O 1
ATOM 744 N N . HIS A 1 87 ? -2.846 -10.915 -17.342 1.00 96.81 87 HIS A N 1
ATOM 745 C CA . HIS A 1 87 ? -2.787 -11.151 -15.907 1.00 96.81 87 HIS A CA 1
ATOM 746 C C . HIS A 1 87 ? -1.899 -12.345 -15.521 1.00 96.81 87 HIS A C 1
ATOM 748 O O . HIS A 1 87 ? -1.085 -12.209 -14.609 1.00 96.81 87 HIS A O 1
ATOM 754 N N . ASP A 1 88 ? -1.988 -13.468 -16.239 1.00 97.75 88 ASP A N 1
ATOM 755 C CA . ASP A 1 88 ? -1.198 -14.674 -15.955 1.00 97.75 88 ASP A CA 1
ATOM 756 C C . ASP A 1 88 ? 0.307 -14.417 -16.084 1.00 97.75 88 ASP A C 1
ATOM 758 O O . ASP A 1 88 ? 1.104 -14.940 -15.307 1.00 97.75 88 ASP A O 1
ATOM 762 N N . LEU A 1 89 ? 0.704 -13.558 -17.031 1.00 97.88 89 LEU A N 1
ATOM 763 C CA . LEU A 1 89 ? 2.098 -13.157 -17.191 1.00 97.88 89 LEU A CA 1
ATOM 764 C C . LEU A 1 89 ? 2.558 -12.317 -15.996 1.00 97.88 89 LEU A C 1
ATOM 766 O O . LEU A 1 89 ? 3.611 -12.591 -15.430 1.00 97.88 89 LEU A O 1
ATOM 770 N N . ILE A 1 90 ? 1.769 -11.318 -15.587 1.00 98.31 90 ILE A N 1
ATOM 771 C CA . ILE A 1 90 ? 2.103 -10.450 -14.444 1.00 98.31 90 ILE A CA 1
ATOM 772 C C . ILE A 1 90 ? 2.185 -11.273 -13.154 1.00 98.31 90 ILE A C 1
ATOM 774 O O . ILE A 1 90 ? 3.119 -11.105 -12.371 1.00 98.31 90 ILE A O 1
ATOM 778 N N . LYS A 1 91 ? 1.243 -12.200 -12.960 1.00 98.19 91 LYS A N 1
ATOM 779 C CA . LYS A 1 91 ? 1.234 -13.142 -11.839 1.00 98.19 91 LYS A CA 1
ATOM 780 C C . LYS A 1 91 ? 2.459 -14.055 -11.852 1.00 98.19 91 LYS A C 1
ATOM 782 O O . LYS A 1 91 ? 3.106 -14.196 -10.823 1.00 98.19 91 LYS A O 1
ATOM 787 N N . GLY A 1 92 ? 2.842 -14.581 -13.017 1.00 98.38 92 GLY A N 1
ATOM 788 C CA . GLY A 1 92 ? 4.072 -15.359 -13.170 1.00 98.38 92 GLY A CA 1
ATOM 789 C C . GLY A 1 92 ? 5.328 -14.573 -12.780 1.00 98.38 92 GLY A C 1
ATOM 790 O O . GLY A 1 92 ? 6.169 -15.089 -12.051 1.00 98.38 92 GLY A O 1
ATOM 791 N N . ILE A 1 93 ? 5.426 -13.298 -13.178 1.00 98.44 93 ILE A N 1
ATOM 792 C CA . ILE A 1 93 ? 6.537 -12.419 -12.773 1.00 98.44 93 ILE A CA 1
ATOM 793 C C . ILE A 1 93 ? 6.547 -12.171 -11.260 1.00 98.44 93 ILE A C 1
ATOM 795 O O . ILE A 1 93 ? 7.618 -12.175 -10.652 1.00 98.44 93 ILE A O 1
ATOM 799 N N . PHE A 1 94 ? 5.381 -11.988 -10.638 1.00 98.50 94 PHE A N 1
ATOM 800 C CA . PHE A 1 94 ? 5.286 -11.900 -9.182 1.00 98.50 94 PHE A CA 1
ATOM 801 C C . PHE A 1 94 ? 5.768 -13.195 -8.510 1.00 98.50 94 PHE A C 1
ATOM 803 O O . PHE A 1 94 ? 6.613 -13.152 -7.615 1.00 98.50 94 PHE A O 1
ATOM 810 N N . ASP A 1 95 ? 5.307 -14.354 -8.973 1.00 98.00 95 ASP A N 1
ATOM 811 C CA . ASP A 1 95 ? 5.704 -15.643 -8.407 1.00 98.00 95 ASP A CA 1
ATOM 812 C C . ASP A 1 95 ? 7.211 -15.908 -8.562 1.00 98.00 95 ASP A C 1
ATOM 814 O O . ASP A 1 95 ? 7.846 -16.448 -7.653 1.00 98.00 95 ASP A O 1
ATOM 818 N N . ASP A 1 96 ? 7.806 -15.500 -9.683 1.00 98.06 96 ASP A N 1
ATOM 819 C CA . ASP A 1 96 ? 9.249 -15.586 -9.910 1.00 98.06 96 ASP A CA 1
ATOM 820 C C . ASP A 1 96 ? 10.028 -14.637 -8.990 1.00 98.06 96 ASP A C 1
ATOM 822 O O . ASP A 1 96 ? 11.055 -15.032 -8.433 1.00 98.06 96 ASP A O 1
ATOM 826 N N . SER A 1 97 ? 9.511 -13.426 -8.746 1.00 97.75 97 SER A N 1
ATOM 827 C CA . SER A 1 97 ? 10.109 -12.479 -7.795 1.00 97.75 97 SER A CA 1
ATOM 828 C C . SER A 1 97 ? 10.118 -13.015 -6.359 1.00 97.75 97 SER A C 1
ATOM 830 O O . SER A 1 97 ? 11.083 -12.830 -5.624 1.00 97.75 97 SER A O 1
ATOM 832 N N . MET A 1 98 ? 9.110 -13.799 -5.969 1.00 96.62 98 MET A N 1
ATOM 833 C CA . MET A 1 98 ? 9.095 -14.462 -4.660 1.00 96.62 98 MET A CA 1
ATOM 834 C C . MET A 1 98 ? 10.162 -15.563 -4.531 1.00 96.62 98 MET A C 1
ATOM 836 O O . MET A 1 98 ? 10.515 -15.947 -3.416 1.00 96.62 98 MET A O 1
ATOM 840 N N . ARG A 1 99 ? 10.703 -16.067 -5.650 1.00 96.19 99 ARG A N 1
ATOM 841 C CA . ARG A 1 99 ? 11.764 -17.091 -5.697 1.00 96.19 99 ARG A CA 1
ATOM 842 C C . ARG A 1 99 ? 13.145 -16.509 -6.018 1.00 96.19 99 ARG A C 1
ATOM 844 O O . ARG A 1 99 ? 14.105 -17.264 -6.152 1.00 96.19 99 ARG A O 1
ATOM 851 N N . SER A 1 100 ? 13.272 -15.186 -6.134 1.00 93.94 100 SER A N 1
ATOM 852 C CA . SER A 1 100 ? 14.471 -14.523 -6.661 1.00 93.94 100 SER A CA 1
ATOM 853 C C . SER A 1 100 ? 15.555 -14.215 -5.615 1.00 93.94 100 SER A C 1
ATOM 855 O O . SER A 1 100 ? 16.547 -13.553 -5.924 1.00 93.94 100 SER A O 1
ATOM 857 N N . GLY A 1 101 ? 15.388 -14.702 -4.380 1.00 93.12 101 GLY A N 1
ATOM 858 C CA . GLY A 1 101 ? 16.345 -14.515 -3.285 1.00 93.12 101 GLY A CA 1
ATOM 859 C C . GLY A 1 101 ? 16.168 -13.217 -2.487 1.00 93.12 101 GLY A C 1
ATOM 860 O O . GLY A 1 101 ? 17.100 -12.802 -1.800 1.00 93.12 101 GLY A O 1
ATOM 861 N N . ILE A 1 102 ? 14.999 -12.571 -2.566 1.00 94.94 102 ILE A N 1
ATOM 862 C CA . ILE A 1 102 ? 14.640 -11.433 -1.706 1.00 94.94 102 ILE A CA 1
ATOM 863 C C . ILE A 1 102 ? 14.430 -11.950 -0.276 1.00 94.94 102 ILE A C 1
ATOM 865 O O . ILE A 1 102 ? 13.516 -12.731 -0.025 1.00 94.94 102 ILE A O 1
ATOM 869 N N . ASN A 1 103 ? 15.271 -11.509 0.663 1.00 92.06 103 ASN A N 1
ATOM 870 C CA . ASN A 1 103 ? 15.249 -11.996 2.052 1.00 92.06 103 ASN A CA 1
ATOM 871 C C . ASN A 1 103 ? 14.826 -10.933 3.075 1.00 92.06 103 ASN A C 1
ATOM 873 O O . ASN A 1 103 ? 14.508 -11.269 4.213 1.00 92.06 103 ASN A O 1
ATOM 877 N N . CYS A 1 104 ? 14.848 -9.653 2.703 1.00 94.56 104 CYS A N 1
ATOM 878 C CA . CYS A 1 104 ? 14.480 -8.570 3.605 1.00 94.56 104 CYS A CA 1
ATOM 879 C C . CYS A 1 104 ? 12.950 -8.549 3.798 1.00 94.56 104 CYS A C 1
ATOM 881 O O . CYS A 1 104 ? 12.225 -8.444 2.803 1.00 94.56 104 CYS A O 1
ATOM 883 N N . PRO A 1 105 ? 12.428 -8.613 5.041 1.00 95.62 105 PRO A N 1
ATOM 884 C CA . PRO A 1 105 ? 10.986 -8.583 5.287 1.00 95.62 105 PRO A CA 1
ATOM 885 C C . PRO A 1 105 ? 10.305 -7.344 4.701 1.00 95.62 105 PRO A C 1
ATOM 887 O O . PRO A 1 105 ? 9.255 -7.466 4.072 1.00 95.62 105 PRO A O 1
ATOM 890 N N . HIS A 1 106 ? 10.934 -6.174 4.825 1.00 95.56 106 HIS A N 1
ATOM 891 C CA . HIS A 1 106 ? 10.436 -4.924 4.250 1.00 95.56 106 HIS A CA 1
ATOM 892 C C . HIS A 1 106 ? 10.300 -4.994 2.719 1.00 95.56 106 HIS A C 1
ATOM 894 O O . HIS A 1 106 ? 9.313 -4.525 2.155 1.00 95.56 106 HIS A O 1
ATOM 900 N N . ASP A 1 107 ? 11.255 -5.623 2.037 1.00 96.19 107 ASP A N 1
ATOM 901 C CA . ASP A 1 107 ? 11.238 -5.752 0.577 1.00 96.19 107 ASP A CA 1
ATOM 902 C C . ASP A 1 107 ? 10.147 -6.714 0.103 1.00 96.19 107 ASP A C 1
ATOM 904 O O . ASP A 1 107 ? 9.448 -6.434 -0.873 1.00 96.19 107 ASP A O 1
ATOM 908 N N . LEU A 1 108 ? 9.945 -7.812 0.838 1.00 96.81 108 LEU A N 1
ATOM 909 C CA . LEU A 1 108 ? 8.839 -8.743 0.608 1.00 96.81 108 LEU A CA 1
ATOM 910 C C . LEU A 1 108 ? 7.479 -8.076 0.848 1.00 96.81 108 LEU A C 1
ATOM 912 O O . LEU A 1 108 ? 6.552 -8.271 0.059 1.00 96.81 108 LEU A O 1
ATOM 916 N N . LEU A 1 109 ? 7.366 -7.261 1.903 1.00 97.31 109 LEU A N 1
ATOM 917 C CA . LEU A 1 109 ? 6.179 -6.452 2.176 1.00 97.31 109 LEU A CA 1
ATOM 918 C C . LEU A 1 109 ? 5.899 -5.511 1.003 1.00 97.31 109 LEU A C 1
ATOM 920 O O . LEU A 1 109 ? 4.783 -5.496 0.490 1.00 97.31 109 LEU A O 1
ATOM 924 N N . ASN A 1 110 ? 6.909 -4.768 0.550 1.00 96.81 110 ASN A N 1
ATOM 925 C CA . ASN A 1 110 ? 6.785 -3.815 -0.548 1.00 96.81 110 ASN A CA 1
ATOM 926 C C . ASN A 1 110 ? 6.332 -4.496 -1.853 1.00 96.81 110 ASN A C 1
ATOM 928 O O . ASN A 1 110 ? 5.417 -4.032 -2.536 1.00 96.81 110 ASN A O 1
ATOM 932 N N . LEU A 1 111 ? 6.918 -5.650 -2.172 1.00 97.69 111 LEU A N 1
ATOM 933 C CA . LEU A 1 111 ? 6.563 -6.446 -3.343 1.00 97.69 111 LEU A CA 1
ATOM 934 C C . LEU A 1 111 ? 5.106 -6.942 -3.285 1.00 97.69 111 LEU A C 1
ATOM 936 O O . LEU A 1 111 ? 4.346 -6.747 -4.239 1.00 97.69 111 LEU A O 1
ATOM 940 N N . ARG A 1 112 ? 4.688 -7.516 -2.146 1.00 98.00 112 ARG A N 1
ATOM 941 C CA . ARG A 1 112 ? 3.302 -7.963 -1.910 1.00 98.00 112 ARG A CA 1
ATOM 942 C C . ARG A 1 112 ? 2.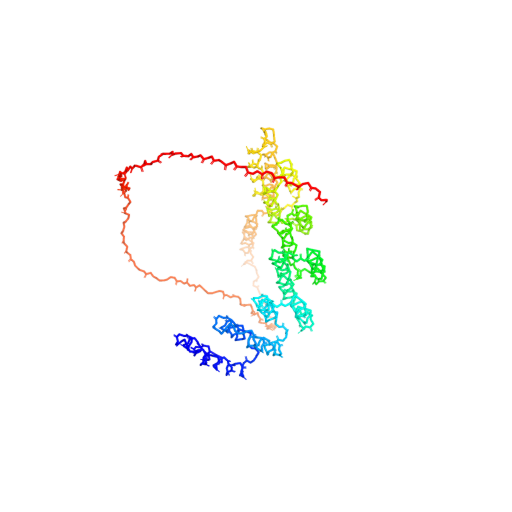315 -6.804 -1.995 1.00 98.00 112 ARG A C 1
ATOM 944 O O . ARG A 1 112 ? 1.285 -6.922 -2.652 1.00 98.00 112 ARG A O 1
ATOM 951 N N . MET A 1 113 ? 2.655 -5.674 -1.385 1.00 98.19 113 MET A N 1
ATOM 952 C CA . MET A 1 113 ? 1.871 -4.443 -1.429 1.00 98.19 113 MET A CA 1
ATOM 953 C C . MET A 1 113 ? 1.629 -3.978 -2.866 1.00 98.19 113 MET A C 1
ATOM 955 O O . MET A 1 113 ? 0.489 -3.722 -3.255 1.00 98.19 113 MET A O 1
ATOM 959 N N . HIS A 1 114 ? 2.677 -3.916 -3.689 1.00 98.50 114 HIS A N 1
ATOM 960 C CA . HIS A 1 114 ? 2.545 -3.481 -5.076 1.00 98.50 114 HIS A CA 1
ATOM 961 C C . HIS A 1 114 ? 1.713 -4.435 -5.936 1.00 98.50 114 HIS A C 1
ATOM 963 O O . HIS A 1 114 ? 0.888 -3.956 -6.721 1.00 98.50 114 HIS A O 1
ATOM 969 N N . PHE A 1 115 ? 1.874 -5.751 -5.768 1.00 98.62 115 PHE A N 1
ATOM 970 C CA . PHE A 1 115 ? 1.055 -6.727 -6.488 1.00 98.62 115 PHE A CA 1
ATOM 971 C C . PHE A 1 115 ? -0.411 -6.705 -6.027 1.00 98.62 115 PHE A C 1
ATOM 973 O O . PHE A 1 115 ? -1.317 -6.676 -6.857 1.00 98.62 115 PHE A O 1
ATOM 980 N N . GLY A 1 116 ? -0.669 -6.597 -4.720 1.00 98.31 116 GLY A N 1
ATOM 981 C CA . GLY A 1 116 ? -2.026 -6.450 -4.185 1.00 98.31 116 GLY A CA 1
ATOM 982 C C . GLY A 1 116 ? -2.727 -5.186 -4.693 1.00 98.31 116 GLY A C 1
ATOM 983 O O . GLY A 1 116 ? -3.897 -5.220 -5.075 1.00 98.31 116 GLY A O 1
ATOM 984 N N . LEU A 1 117 ? -2.004 -4.066 -4.788 1.00 98.19 117 LEU A N 1
ATOM 985 C CA . LEU A 1 117 ? -2.536 -2.837 -5.381 1.00 98.19 117 LEU A CA 1
ATOM 986 C C . LEU A 1 117 ? -2.779 -2.966 -6.894 1.00 98.19 117 LEU A C 1
ATOM 988 O O . LEU A 1 117 ? -3.718 -2.354 -7.398 1.00 98.19 117 LEU A O 1
ATOM 992 N N . TYR A 1 118 ? -1.980 -3.757 -7.616 1.00 98.25 118 TYR A N 1
ATOM 993 C CA . TYR A 1 118 ? -2.266 -4.118 -9.011 1.00 98.25 118 TYR A CA 1
ATOM 994 C C . TYR A 1 118 ? -3.581 -4.901 -9.126 1.00 98.25 118 TYR A C 1
ATOM 996 O O . TYR A 1 118 ? -4.448 -4.521 -9.911 1.00 98.25 118 TYR A O 1
ATOM 1004 N N . LEU A 1 119 ? -3.787 -5.928 -8.293 1.00 98.25 119 LEU A N 1
ATOM 1005 C CA . LEU A 1 119 ? -5.049 -6.676 -8.254 1.00 98.25 119 LEU A CA 1
ATOM 1006 C C . LEU A 1 119 ? -6.244 -5.753 -7.954 1.00 98.25 119 LEU A C 1
ATOM 1008 O O . LEU A 1 119 ? -7.302 -5.890 -8.566 1.00 98.25 119 LEU A O 1
ATOM 1012 N N . SER A 1 120 ? -6.060 -4.768 -7.070 1.00 97.75 120 SER A N 1
ATOM 1013 C CA . SER A 1 120 ? -7.073 -3.750 -6.768 1.00 97.75 120 SER A CA 1
ATOM 1014 C C . SER A 1 120 ? -7.404 -2.875 -7.985 1.00 97.75 120 SER A C 1
ATOM 1016 O O . SER A 1 120 ? -8.575 -2.695 -8.320 1.00 97.75 120 SER A O 1
ATOM 1018 N N . ARG A 1 121 ? -6.394 -2.392 -8.724 1.00 97.56 121 ARG A N 1
ATOM 1019 C CA . ARG A 1 121 ? -6.612 -1.645 -9.978 1.00 97.56 121 ARG A CA 1
ATOM 1020 C C . ARG A 1 121 ? -7.304 -2.500 -11.039 1.00 97.56 121 ARG A C 1
ATOM 1022 O O . ARG A 1 121 ? -8.219 -2.011 -11.696 1.00 97.56 121 ARG A O 1
ATOM 1029 N N . ARG A 1 122 ? -6.946 -3.782 -11.144 1.00 96.19 122 ARG A N 1
ATOM 1030 C CA . ARG A 1 122 ? -7.591 -4.748 -12.047 1.00 96.19 122 ARG A CA 1
ATOM 1031 C C . ARG A 1 122 ? -9.071 -4.952 -11.712 1.00 96.19 122 ARG A C 1
ATOM 1033 O O . ARG A 1 122 ? -9.904 -4.988 -12.616 1.00 96.19 122 ARG A O 1
ATOM 1040 N N . LEU A 1 123 ? -9.409 -5.044 -10.424 1.00 96.44 123 LEU A N 1
ATOM 1041 C CA . LEU A 1 123 ? -10.798 -5.108 -9.963 1.00 96.44 123 LEU A CA 1
ATOM 1042 C C . LEU A 1 123 ? -11.590 -3.869 -10.411 1.00 96.44 123 LEU A C 1
ATOM 1044 O O . LEU A 1 123 ? -12.699 -4.010 -10.910 1.00 96.44 123 LEU A O 1
ATOM 1048 N N . ILE A 1 124 ? -11.009 -2.672 -10.302 1.00 95.50 124 ILE A N 1
ATOM 1049 C CA . ILE A 1 124 ? -11.670 -1.415 -10.695 1.00 95.50 124 ILE A CA 1
ATOM 1050 C C . ILE A 1 124 ? -11.825 -1.296 -12.217 1.00 95.50 124 ILE A C 1
ATOM 1052 O O . ILE A 1 124 ? -12.893 -0.933 -12.699 1.00 95.50 124 ILE A O 1
ATOM 1056 N N . GLN A 1 125 ? -10.756 -1.546 -12.972 1.00 94.19 125 GLN A N 1
ATOM 1057 C CA . GLN A 1 125 ? -10.693 -1.205 -14.397 1.00 94.19 125 GLN A CA 1
ATOM 1058 C C . GLN A 1 125 ? -11.391 -2.228 -15.290 1.00 94.19 125 GLN A C 1
ATOM 1060 O O . GLN A 1 125 ? -12.054 -1.849 -16.251 1.00 94.19 125 GLN A O 1
ATOM 1065 N N . ILE A 1 126 ? -11.235 -3.517 -14.983 1.00 92.56 126 ILE A N 1
ATOM 1066 C CA . ILE A 1 126 ? -11.716 -4.608 -15.843 1.00 92.56 126 ILE A CA 1
ATOM 1067 C C . ILE A 1 126 ? -12.625 -5.592 -15.102 1.00 92.56 126 ILE A C 1
ATOM 1069 O O . ILE A 1 126 ? -12.850 -6.698 -15.586 1.00 92.56 126 ILE A O 1
ATOM 1073 N N . ASN A 1 127 ? -13.137 -5.204 -13.928 1.00 92.00 127 ASN A N 1
ATOM 1074 C CA . ASN A 1 127 ? -13.984 -6.044 -13.079 1.00 92.00 127 ASN A CA 1
ATOM 1075 C C . ASN A 1 127 ? -13.342 -7.415 -12.781 1.00 92.00 127 ASN A C 1
ATOM 1077 O O . ASN A 1 127 ? -13.967 -8.464 -12.941 1.00 92.00 127 ASN A O 1
ATOM 1081 N N . GLY A 1 128 ? -12.056 -7.390 -12.407 1.00 91.88 128 GLY A N 1
ATOM 1082 C CA . GLY A 1 128 ? -11.292 -8.575 -12.009 1.00 91.88 128 GLY A CA 1
ATOM 1083 C C . GLY A 1 128 ? -11.890 -9.328 -10.811 1.00 91.88 128 GLY A C 1
ATOM 1084 O O . GLY A 1 128 ? -12.869 -8.905 -10.203 1.00 91.88 128 GLY A O 1
ATOM 1085 N N . ASP A 1 129 ? -11.292 -10.461 -10.440 1.00 95.00 129 ASP A N 1
ATOM 1086 C CA . ASP A 1 129 ? -11.831 -11.286 -9.356 1.00 95.00 129 ASP A CA 1
ATOM 1087 C C . ASP A 1 129 ? -11.547 -10.676 -7.970 1.00 95.00 129 ASP A C 1
ATOM 1089 O O . ASP A 1 129 ? -10.410 -10.633 -7.492 1.00 95.00 129 ASP A O 1
ATOM 1093 N N . LYS A 1 130 ? -12.613 -10.236 -7.293 1.00 96.44 130 LYS A N 1
ATOM 1094 C CA . LYS A 1 130 ? -12.568 -9.751 -5.906 1.00 96.44 130 LYS A CA 1
ATOM 1095 C C . LYS A 1 130 ? -12.037 -10.818 -4.941 1.00 96.44 130 LYS A C 1
ATOM 1097 O O . LYS A 1 130 ? -11.363 -10.468 -3.972 1.00 96.44 130 LYS A O 1
ATOM 1102 N N . ASN A 1 131 ? -12.356 -12.093 -5.160 1.00 96.94 131 ASN A N 1
ATOM 1103 C CA . ASN A 1 131 ? -11.950 -13.160 -4.249 1.00 96.94 131 ASN A CA 1
ATOM 1104 C C . ASN A 1 131 ? -10.446 -13.403 -4.325 1.00 96.94 131 ASN A C 1
ATOM 1106 O O . ASN A 1 131 ? -9.827 -13.523 -3.273 1.00 96.94 131 ASN A O 1
ATOM 1110 N N . GLU A 1 132 ? -9.863 -13.378 -5.529 1.00 97.19 132 GLU A N 1
ATOM 1111 C CA . GLU A 1 132 ? -8.410 -13.441 -5.728 1.00 97.19 132 GLU A CA 1
ATOM 1112 C C . GLU A 1 132 ? -7.684 -12.311 -4.984 1.00 97.19 132 GLU A C 1
ATOM 1114 O O . GLU A 1 132 ? -6.695 -12.553 -4.293 1.00 97.19 132 GLU A O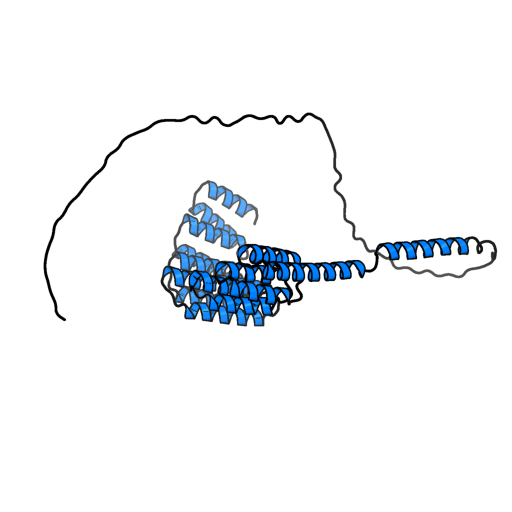 1
ATOM 1119 N N . LEU A 1 133 ? -8.190 -11.077 -5.078 1.00 97.81 133 LEU A N 1
ATOM 1120 C CA . LEU A 1 133 ? -7.632 -9.930 -4.360 1.00 97.81 133 LEU A CA 1
ATOM 1121 C C . LEU A 1 133 ? -7.659 -10.142 -2.839 1.00 97.81 133 LEU A C 1
ATOM 1123 O O . LEU A 1 133 ? -6.652 -9.941 -2.159 1.00 97.81 133 LEU A O 1
ATOM 1127 N N . ILE A 1 134 ? -8.810 -10.550 -2.297 1.00 97.75 134 ILE A N 1
ATOM 1128 C CA . ILE A 1 134 ? -8.972 -10.763 -0.854 1.00 97.75 134 ILE A CA 1
ATOM 1129 C C . ILE A 1 134 ? -8.107 -11.929 -0.371 1.00 97.75 134 ILE A C 1
ATOM 1131 O O . ILE A 1 134 ? -7.469 -11.805 0.676 1.00 97.75 134 ILE A O 1
ATOM 1135 N N . SER A 1 135 ? -8.090 -13.055 -1.093 1.00 98.06 135 SER A N 1
ATOM 1136 C CA . SER A 1 135 ? -7.269 -14.211 -0.726 1.00 98.06 135 SER A CA 1
ATOM 1137 C C . SER A 1 135 ? -5.794 -13.841 -0.748 1.00 98.06 135 SER A C 1
ATOM 1139 O O . SER A 1 135 ? -5.100 -14.101 0.228 1.00 98.06 135 SER A O 1
ATOM 1141 N N . PHE A 1 136 ? -5.350 -13.119 -1.781 1.00 98.56 136 PHE A N 1
ATOM 1142 C CA . PHE A 1 136 ? -3.976 -12.644 -1.875 1.00 98.56 136 PHE A CA 1
ATOM 1143 C C . PHE A 1 136 ? -3.571 -11.797 -0.663 1.00 98.56 136 PHE A C 1
ATOM 1145 O O . PHE A 1 136 ? -2.529 -12.047 -0.065 1.00 98.56 136 PHE A O 1
ATOM 1152 N N . PHE A 1 137 ? -4.387 -10.815 -0.264 1.00 98.44 137 PHE A N 1
ATOM 1153 C CA . PHE A 1 137 ? -4.065 -9.991 0.904 1.00 98.44 137 PHE A CA 1
ATOM 1154 C C . PHE A 1 137 ? -4.059 -10.795 2.206 1.00 98.44 137 PHE A C 1
ATOM 1156 O O . PHE A 1 137 ? -3.183 -10.573 3.037 1.00 98.44 137 PHE A O 1
ATOM 1163 N N . LYS A 1 138 ? -4.997 -11.733 2.393 1.00 97.62 138 LYS A N 1
ATOM 1164 C CA . LYS A 1 138 ? -5.005 -12.615 3.572 1.00 97.62 138 LYS A CA 1
ATOM 1165 C C . LYS A 1 138 ? -3.731 -13.457 3.642 1.00 97.62 138 LYS A C 1
ATOM 1167 O O . LYS A 1 138 ? -3.076 -13.464 4.681 1.00 97.62 138 LYS A O 1
ATOM 1172 N N . ASP A 1 139 ? -3.346 -14.073 2.529 1.00 98.00 139 ASP A N 1
ATOM 1173 C CA . ASP A 1 139 ? -2.126 -14.874 2.433 1.00 98.00 139 ASP A CA 1
ATOM 1174 C C . ASP A 1 139 ? -0.878 -14.008 2.658 1.00 98.00 139 ASP A C 1
ATOM 1176 O O . ASP A 1 139 ? 0.037 -14.406 3.380 1.00 98.00 139 ASP A O 1
ATOM 1180 N N . ALA A 1 140 ? -0.854 -12.792 2.102 1.00 97.75 140 ALA A N 1
ATOM 1181 C CA . ALA A 1 140 ? 0.224 -11.830 2.299 1.00 97.75 140 ALA A CA 1
ATOM 1182 C C . ALA A 1 140 ? 0.362 -11.410 3.769 1.00 97.75 140 ALA A C 1
ATOM 1184 O O . ALA A 1 140 ? 1.484 -11.366 4.267 1.00 97.75 140 ALA A O 1
ATOM 1185 N N . ILE A 1 141 ? -0.748 -11.142 4.466 1.00 97.25 141 ILE A N 1
ATOM 1186 C CA . ILE A 1 141 ? -0.757 -10.806 5.898 1.00 97.25 141 ILE A CA 1
ATOM 1187 C C . ILE A 1 141 ? -0.190 -11.973 6.705 1.00 97.25 141 ILE A C 1
ATOM 1189 O O . ILE A 1 141 ? 0.776 -11.784 7.437 1.00 97.25 141 ILE A O 1
ATOM 1193 N N . THR A 1 142 ? -0.712 -13.189 6.515 1.00 96.81 142 THR A N 1
ATOM 1194 C CA . THR A 1 142 ? -0.232 -14.378 7.239 1.00 96.81 142 THR A CA 1
ATOM 1195 C C . THR A 1 142 ? 1.248 -14.654 6.968 1.00 96.81 142 THR A C 1
ATOM 1197 O O . THR A 1 142 ? 2.015 -14.938 7.890 1.00 96.81 142 THR A O 1
ATOM 1200 N N . ALA A 1 143 ? 1.685 -14.532 5.713 1.00 95.62 143 ALA A N 1
ATOM 1201 C CA . ALA A 1 143 ? 3.083 -14.718 5.357 1.00 95.62 143 ALA A CA 1
ATOM 1202 C C . ALA A 1 143 ? 3.983 -13.642 5.981 1.00 95.62 143 ALA A C 1
ATOM 1204 O O . ALA A 1 143 ? 5.092 -13.954 6.409 1.00 95.62 143 ALA A O 1
ATOM 1205 N N . GLN A 1 144 ? 3.527 -12.392 6.062 1.00 94.69 144 GLN A N 1
ATOM 1206 C CA . GLN A 1 144 ? 4.310 -11.308 6.645 1.00 94.69 144 GLN A CA 1
ATOM 1207 C C . GLN A 1 144 ? 4.373 -11.400 8.176 1.00 94.69 144 GLN A C 1
ATOM 1209 O O . GLN A 1 144 ? 5.433 -11.182 8.754 1.00 94.69 144 GLN A O 1
ATOM 1214 N N . GLU A 1 145 ? 3.284 -11.803 8.829 1.00 93.81 145 GLU A N 1
ATOM 1215 C CA . GLU A 1 145 ? 3.250 -12.074 10.272 1.00 93.81 145 GLU A CA 1
ATOM 1216 C C . GLU A 1 145 ? 4.192 -13.217 10.668 1.00 93.81 145 GLU A C 1
ATOM 1218 O O . GLU A 1 145 ? 4.804 -13.172 11.735 1.00 93.81 145 GLU A O 1
ATOM 1223 N N . SER A 1 146 ? 4.376 -14.211 9.790 1.00 94.62 146 SER A N 1
ATOM 1224 C CA . SER A 1 146 ? 5.324 -15.310 10.023 1.00 94.62 146 SER A CA 1
ATOM 1225 C C . SER A 1 146 ? 6.791 -14.860 10.097 1.00 94.62 146 SER A C 1
ATOM 1227 O O . SER A 1 146 ? 7.622 -15.584 10.645 1.00 94.62 146 SER A O 1
ATOM 1229 N N . LEU A 1 147 ? 7.109 -13.657 9.600 1.00 93.38 147 LEU A N 1
ATOM 1230 C CA . LEU A 1 147 ? 8.444 -13.053 9.670 1.00 93.38 147 LEU A CA 1
ATOM 1231 C C . LEU A 1 147 ? 8.693 -12.297 10.990 1.00 93.38 147 LEU A C 1
ATOM 1233 O O . LEU A 1 147 ? 9.792 -11.789 11.196 1.00 93.38 147 LEU A O 1
ATOM 1237 N N . GLY A 1 148 ? 7.707 -12.235 11.891 1.00 91.75 148 GLY A N 1
ATOM 1238 C CA . GLY A 1 148 ? 7.816 -11.560 13.185 1.00 91.75 148 GLY A CA 1
ATOM 1239 C C . GLY A 1 148 ? 7.483 -10.065 13.136 1.00 91.75 148 GLY A C 1
ATOM 1240 O O . GLY A 1 148 ? 6.806 -9.587 12.225 1.00 91.75 148 GLY A O 1
ATOM 1241 N N . GLU A 1 149 ? 7.936 -9.320 14.150 1.00 87.69 149 GLU A N 1
ATOM 1242 C CA . GLU A 1 149 ? 7.618 -7.890 14.318 1.00 87.69 149 GLU A CA 1
ATOM 1243 C C . GLU A 1 149 ? 8.129 -7.024 13.157 1.00 87.69 149 GLU A C 1
ATOM 1245 O O . GLU A 1 149 ? 7.436 -6.096 12.740 1.00 87.69 149 GLU A O 1
ATOM 1250 N N . ASP A 1 150 ? 9.277 -7.385 12.577 1.00 88.50 150 ASP A N 1
ATOM 1251 C CA . ASP A 1 150 ? 9.895 -6.687 11.441 1.00 88.50 150 ASP A CA 1
ATOM 1252 C C . ASP A 1 150 ? 9.160 -6.915 10.111 1.00 88.50 150 ASP A C 1
ATOM 1254 O O . ASP A 1 150 ? 9.423 -6.224 9.125 1.00 88.50 150 ASP A O 1
ATOM 1258 N N . GLY A 1 151 ? 8.243 -7.885 10.063 1.00 93.19 151 GLY A N 1
ATOM 1259 C CA . GLY A 1 151 ? 7.478 -8.209 8.867 1.00 93.19 151 GLY A CA 1
ATOM 1260 C C . GLY A 1 151 ? 6.594 -7.046 8.428 1.00 93.19 151 GLY A C 1
ATOM 1261 O O . GLY A 1 151 ? 6.759 -6.504 7.338 1.00 93.19 151 GLY A O 1
ATOM 1262 N N . ASP A 1 152 ? 5.629 -6.677 9.261 1.00 95.50 152 ASP A N 1
ATOM 1263 C CA . ASP A 1 152 ? 4.749 -5.533 9.014 1.00 95.50 152 ASP A CA 1
ATOM 1264 C C . ASP A 1 152 ? 4.572 -4.733 10.313 1.00 95.50 152 ASP A C 1
ATOM 1266 O O . ASP A 1 152 ? 3.549 -4.871 11.005 1.00 95.50 152 ASP A O 1
ATOM 1270 N N . PRO A 1 153 ? 5.576 -3.906 10.673 1.00 93.12 153 PRO A N 1
ATOM 1271 C CA . PRO A 1 153 ? 5.598 -3.195 11.949 1.00 93.12 153 PRO A CA 1
ATOM 1272 C C . PRO A 1 153 ? 4.406 -2.258 12.134 1.00 93.12 153 PRO A C 1
ATOM 1274 O O . PRO A 1 153 ? 3.983 -2.021 13.261 1.00 93.12 153 PRO A O 1
ATOM 1277 N N . ASN A 1 154 ? 3.839 -1.755 11.031 1.00 93.75 154 ASN A N 1
ATOM 1278 C CA . ASN A 1 154 ? 2.761 -0.766 11.028 1.00 93.75 154 ASN A CA 1
ATOM 1279 C C . ASN A 1 154 ? 1.415 -1.317 10.533 1.00 93.75 154 ASN A C 1
ATOM 1281 O O . ASN A 1 154 ? 0.469 -0.540 10.340 1.00 93.75 154 ASN A O 1
ATOM 1285 N N . SER A 1 155 ? 1.333 -2.634 10.307 1.00 95.69 155 SER A N 1
ATOM 1286 C CA . SER A 1 155 ? 0.175 -3.332 9.732 1.00 95.69 155 SER A CA 1
ATOM 1287 C C . SER A 1 155 ? -0.345 -2.672 8.446 1.00 95.69 155 SER A C 1
ATOM 1289 O O . SER A 1 155 ? -1.548 -2.464 8.269 1.00 95.69 155 SER A O 1
ATOM 1291 N N . LEU A 1 156 ? 0.583 -2.297 7.561 1.00 96.88 156 LEU A N 1
ATOM 1292 C CA . LEU A 1 156 ? 0.322 -1.656 6.275 1.00 96.88 156 LEU A CA 1
ATOM 1293 C C . LEU A 1 156 ? -0.572 -2.515 5.378 1.00 96.88 156 LEU A C 1
ATOM 1295 O O . LEU A 1 156 ? -1.466 -1.967 4.730 1.00 96.88 156 LEU A O 1
ATOM 1299 N N . LEU A 1 157 ? -0.393 -3.842 5.374 1.00 97.88 157 LEU A N 1
ATOM 1300 C CA . LEU A 1 157 ? -1.235 -4.743 4.580 1.00 97.88 157 LEU A CA 1
ATOM 1301 C C . LEU A 1 157 ? -2.692 -4.711 5.055 1.00 97.88 157 LEU A C 1
ATOM 1303 O O . LEU A 1 157 ? -3.597 -4.583 4.234 1.00 97.88 157 LEU A O 1
ATOM 1307 N N . LEU A 1 158 ? -2.925 -4.757 6.371 1.00 97.50 158 LEU A N 1
ATOM 1308 C CA . LEU A 1 158 ? -4.272 -4.683 6.950 1.00 97.50 158 LEU A CA 1
ATOM 1309 C C . LEU A 1 158 ? -4.926 -3.315 6.725 1.00 97.50 158 LEU A C 1
ATOM 1311 O O . LEU A 1 158 ? -6.106 -3.259 6.382 1.00 97.50 158 LEU A O 1
ATOM 1315 N N . LYS A 1 159 ? -4.172 -2.217 6.882 1.00 97.69 159 LYS A N 1
ATOM 1316 C CA . LYS A 1 159 ? -4.667 -0.857 6.597 1.00 97.69 159 LYS A CA 1
ATOM 1317 C C . LYS A 1 159 ? -5.093 -0.726 5.137 1.00 97.69 159 LYS A C 1
ATOM 1319 O O . LYS A 1 159 ? -6.194 -0.271 4.846 1.00 97.69 159 LYS A O 1
ATOM 1324 N N . THR A 1 160 ? -4.257 -1.218 4.229 1.00 98.19 160 THR A N 1
ATOM 1325 C CA . THR A 1 160 ? -4.534 -1.180 2.790 1.00 98.19 160 THR A CA 1
ATOM 1326 C C . THR A 1 160 ? -5.720 -2.063 2.426 1.00 98.19 160 THR A C 1
ATOM 1328 O O . THR A 1 160 ? -6.585 -1.643 1.663 1.00 98.19 160 THR A O 1
ATOM 1331 N N . LEU A 1 161 ? -5.810 -3.267 2.998 1.00 98.19 161 LEU A N 1
ATOM 1332 C CA . LEU A 1 161 ? -6.956 -4.149 2.799 1.00 98.19 161 LEU A CA 1
ATOM 1333 C C . LEU A 1 161 ? -8.254 -3.506 3.311 1.00 98.19 161 LEU A C 1
ATOM 1335 O O . LEU A 1 161 ? -9.277 -3.594 2.636 1.00 98.19 161 LEU A O 1
ATOM 1339 N N . SER A 1 162 ? -8.214 -2.812 4.453 1.00 97.62 162 SER A N 1
ATOM 1340 C CA . SER A 1 162 ? -9.350 -2.026 4.943 1.00 97.62 162 SER A CA 1
ATOM 1341 C C . SER A 1 162 ? -9.782 -0.958 3.935 1.00 97.62 162 SER A C 1
ATOM 1343 O O . SER A 1 162 ? -10.972 -0.841 3.643 1.00 97.62 162 SER A O 1
ATOM 1345 N N . ASP A 1 163 ? -8.840 -0.181 3.402 1.00 96.88 163 ASP A N 1
ATOM 1346 C CA . ASP A 1 163 ? -9.146 0.862 2.417 1.00 96.88 163 ASP A CA 1
ATOM 1347 C C . ASP A 1 163 ? -9.718 0.264 1.125 1.00 96.88 163 ASP A C 1
ATOM 1349 O O . ASP A 1 163 ? -10.671 0.797 0.556 1.00 96.88 163 ASP A O 1
ATOM 1353 N N . ILE A 1 164 ? -9.205 -0.887 0.684 1.00 97.31 164 ILE A N 1
ATOM 1354 C CA . ILE A 1 164 ? -9.757 -1.632 -0.453 1.00 97.31 164 ILE A CA 1
ATOM 1355 C C . ILE A 1 164 ? -11.191 -2.084 -0.155 1.00 97.31 164 ILE A C 1
ATOM 1357 O O . ILE A 1 164 ? -12.072 -1.900 -0.998 1.00 97.31 164 ILE A O 1
ATOM 1361 N N . TYR A 1 165 ? -11.455 -2.633 1.034 1.00 97.44 165 TYR A N 1
ATOM 1362 C CA . TYR A 1 165 ? -12.809 -3.001 1.443 1.00 97.44 165 TYR A CA 1
ATOM 1363 C C . TYR A 1 165 ? -13.763 -1.806 1.375 1.00 97.44 165 TYR A C 1
ATOM 1365 O O . TYR A 1 165 ? -14.827 -1.904 0.761 1.00 97.44 165 TYR A O 1
ATOM 1373 N N . LEU A 1 166 ? -13.356 -0.661 1.922 1.00 95.88 166 LEU A N 1
ATOM 1374 C CA . LEU A 1 166 ? -14.196 0.528 2.004 1.00 95.88 166 LEU A CA 1
ATOM 1375 C C . LEU A 1 166 ? -14.414 1.213 0.644 1.00 95.88 166 LEU A C 1
ATOM 1377 O O . LEU A 1 166 ? -15.550 1.506 0.259 1.00 95.88 166 LEU A O 1
ATOM 1381 N N . TYR A 1 167 ? -13.335 1.493 -0.088 1.00 95.06 167 TYR A N 1
ATOM 1382 C CA . TYR A 1 167 ? -13.381 2.355 -1.271 1.00 95.06 167 TYR A CA 1
ATOM 1383 C C . TYR A 1 167 ? -13.568 1.595 -2.581 1.00 95.06 167 TYR A C 1
ATOM 1385 O O . TYR A 1 167 ? -14.180 2.136 -3.502 1.00 95.06 167 TYR A O 1
ATOM 1393 N N . VAL A 1 168 ? -13.066 0.363 -2.675 1.00 95.56 168 VAL A N 1
ATOM 1394 C CA . VAL A 1 168 ? -13.104 -0.422 -3.917 1.00 95.56 168 VAL A CA 1
ATOM 1395 C C . VAL A 1 168 ? -14.255 -1.415 -3.881 1.00 95.56 168 VAL A C 1
ATOM 1397 O O . VAL A 1 168 ? -15.134 -1.386 -4.735 1.00 95.56 168 VAL A O 1
ATOM 1400 N N . ILE A 1 169 ? -14.282 -2.262 -2.857 1.00 95.56 169 ILE A N 1
ATOM 1401 C CA . ILE A 1 169 ? -15.259 -3.344 -2.726 1.00 95.56 169 ILE A CA 1
ATOM 1402 C C . ILE A 1 169 ? -16.626 -2.834 -2.240 1.00 95.56 169 ILE A C 1
ATOM 1404 O O . ILE A 1 169 ? -17.640 -3.472 -2.521 1.00 95.56 169 ILE A O 1
ATOM 1408 N N . ARG A 1 170 ? -16.654 -1.698 -1.529 1.00 94.38 170 ARG A N 1
ATOM 1409 C CA . ARG A 1 170 ? -17.843 -1.139 -0.857 1.00 94.38 170 ARG A CA 1
ATOM 1410 C C . ARG A 1 170 ? -18.412 -2.056 0.234 1.00 94.38 170 ARG A C 1
ATOM 1412 O O . ARG A 1 170 ? -19.619 -2.115 0.439 1.00 94.38 170 ARG A O 1
ATOM 1419 N N . ASP A 1 171 ? -17.529 -2.751 0.947 1.00 95.00 171 ASP A N 1
ATOM 1420 C CA . ASP A 1 171 ? -17.854 -3.590 2.101 1.00 95.00 171 ASP A CA 1
ATOM 1421 C C . ASP A 1 171 ? -17.319 -2.950 3.386 1.00 95.00 171 ASP A C 1
ATOM 1423 O O . ASP A 1 171 ? -16.152 -3.083 3.759 1.00 95.00 171 ASP A O 1
ATOM 1427 N N . VAL A 1 172 ? -18.215 -2.239 4.064 1.00 94.69 172 VAL A N 1
ATOM 1428 C CA . VAL A 1 172 ? -17.938 -1.557 5.328 1.00 94.69 172 VAL A CA 1
ATOM 1429 C C . VAL A 1 172 ? -17.540 -2.554 6.416 1.00 94.69 172 VAL A C 1
ATOM 1431 O O . VAL A 1 172 ? -16.564 -2.338 7.133 1.00 94.69 172 VAL A O 1
ATOM 1434 N N . HIS A 1 173 ? -18.242 -3.684 6.507 1.00 94.12 173 HIS A N 1
ATOM 1435 C CA . HIS A 1 173 ? -17.988 -4.694 7.529 1.00 94.12 173 HIS A CA 1
ATOM 1436 C C . HIS A 1 173 ? -16.584 -5.299 7.386 1.00 94.12 173 HIS A C 1
ATOM 1438 O O . HIS A 1 173 ? -15.874 -5.457 8.381 1.00 94.12 173 HIS A O 1
ATOM 1444 N N . GLY A 1 174 ? -16.154 -5.588 6.153 1.00 95.25 174 GLY A N 1
ATOM 1445 C CA . GLY A 1 174 ? -14.795 -6.056 5.868 1.00 95.25 174 GLY A CA 1
ATOM 1446 C C . GLY A 1 174 ? -13.716 -5.072 6.335 1.00 95.25 174 GLY A C 1
ATOM 1447 O O . GLY A 1 174 ? -12.740 -5.477 6.969 1.00 95.25 174 GLY A O 1
ATOM 1448 N N . SER A 1 175 ? -13.925 -3.772 6.104 1.00 96.12 175 SER A N 1
ATOM 1449 C CA . SER A 1 175 ? -13.018 -2.716 6.576 1.00 96.12 175 SER A CA 1
ATOM 1450 C C . SER A 1 175 ? -12.934 -2.670 8.107 1.00 96.12 175 SER A C 1
ATOM 1452 O O . SER A 1 175 ? -11.836 -2.626 8.670 1.00 96.12 175 SER A O 1
ATOM 1454 N N . TYR A 1 176 ? -14.075 -2.769 8.794 1.00 94.25 176 TYR A N 1
ATOM 1455 C CA . TYR A 1 176 ? -14.128 -2.826 10.256 1.00 94.25 176 TYR A CA 1
ATOM 1456 C C . TYR A 1 176 ? -13.384 -4.014 10.841 1.00 94.25 176 TYR A C 1
ATOM 1458 O O . TYR A 1 176 ? -12.688 -3.869 11.844 1.00 94.25 176 TYR A O 1
ATOM 1466 N N . GLU A 1 177 ? -13.523 -5.186 10.232 1.00 95.69 177 GLU A N 1
ATOM 1467 C CA . GLU A 1 177 ? -12.856 -6.387 10.719 1.00 95.69 177 GLU A CA 1
ATOM 1468 C C . GLU A 1 177 ? -11.329 -6.251 10.643 1.00 95.69 177 GLU A C 1
ATOM 1470 O O . GLU A 1 177 ? -10.628 -6.601 11.593 1.00 95.69 177 GLU A O 1
ATOM 1475 N N . CYS A 1 178 ? -10.810 -5.638 9.574 1.00 97.31 178 CYS A N 1
ATOM 1476 C CA . CYS A 1 178 ? -9.392 -5.290 9.481 1.00 97.31 178 CYS A CA 1
ATOM 1477 C C . CYS A 1 178 ? -8.962 -4.331 10.603 1.00 97.31 178 CYS A C 1
ATOM 1479 O O . CYS A 1 178 ? -7.955 -4.576 11.267 1.00 97.31 178 CYS A O 1
ATOM 1481 N N . TRP A 1 179 ? -9.729 -3.270 10.873 1.00 96.88 179 TRP A N 1
ATOM 1482 C CA . TRP A 1 179 ? -9.386 -2.326 11.942 1.00 96.88 179 TRP A CA 1
ATOM 1483 C C . TRP A 1 179 ? -9.491 -2.910 13.347 1.00 96.88 179 TRP A C 1
ATOM 1485 O O . TRP A 1 179 ? -8.647 -2.604 14.188 1.00 96.88 179 TRP A O 1
ATOM 1495 N N . LYS A 1 180 ? -10.457 -3.795 13.606 1.00 95.19 180 LYS A N 1
ATOM 1496 C CA . LYS A 1 180 ? -10.528 -4.539 14.871 1.00 95.19 180 LYS A CA 1
ATOM 1497 C C . LYS A 1 180 ? -9.264 -5.365 15.099 1.00 95.19 180 LYS A C 1
ATOM 1499 O O . LYS A 1 180 ? -8.745 -5.375 16.213 1.00 95.19 180 LYS A O 1
ATOM 1504 N N . GLN A 1 181 ? -8.737 -6.016 14.059 1.00 95.94 181 GLN A N 1
ATOM 1505 C CA . GLN A 1 181 ? -7.475 -6.759 14.147 1.00 95.94 181 GLN A CA 1
ATOM 1506 C C . GLN A 1 181 ? -6.286 -5.832 14.435 1.00 95.94 181 GLN A C 1
ATOM 1508 O O . GLN A 1 181 ? -5.496 -6.119 15.336 1.00 95.94 181 GLN A O 1
ATOM 1513 N N . ILE A 1 182 ? -6.198 -4.692 13.741 1.00 96.56 182 ILE A N 1
ATOM 1514 C CA . ILE A 1 182 ? -5.144 -3.688 13.961 1.00 96.56 182 ILE A CA 1
ATOM 1515 C C . ILE A 1 182 ? -5.177 -3.174 15.403 1.00 96.56 182 ILE A C 1
ATOM 1517 O O . ILE A 1 182 ? -4.168 -3.195 16.100 1.00 96.56 182 ILE A O 1
ATOM 1521 N N . VAL A 1 183 ? -6.341 -2.741 15.878 1.00 95.38 183 VAL A N 1
ATOM 1522 C CA . VAL A 1 183 ? -6.504 -2.190 17.227 1.00 95.38 183 VAL A CA 1
ATOM 1523 C C . VAL A 1 183 ? -6.266 -3.248 18.302 1.00 95.38 183 VAL A C 1
ATOM 1525 O O . VAL A 1 183 ? -5.716 -2.940 19.354 1.00 95.38 183 VAL A O 1
ATOM 1528 N N . LYS A 1 184 ? -6.603 -4.513 18.040 1.00 94.12 184 LYS A N 1
ATOM 1529 C CA . LYS A 1 184 ? -6.245 -5.619 18.934 1.00 94.12 184 LYS A CA 1
ATOM 1530 C C . LYS A 1 184 ? -4.726 -5.793 19.048 1.00 94.12 184 LYS A C 1
ATOM 1532 O O . LYS A 1 184 ? -4.250 -6.110 20.135 1.00 94.12 184 LYS A O 1
ATOM 1537 N N . LYS A 1 185 ? -3.977 -5.586 17.957 1.00 92.88 185 LYS A N 1
ATOM 1538 C CA . LYS A 1 185 ? -2.506 -5.654 17.935 1.00 92.88 185 LYS A CA 1
ATOM 1539 C C . LYS A 1 185 ? -1.861 -4.445 18.627 1.00 92.88 185 LYS A C 1
ATOM 1541 O O . LYS A 1 185 ? -0.976 -4.634 19.453 1.00 92.88 185 LYS A O 1
ATOM 1546 N N . TYR A 1 186 ? -2.344 -3.229 18.361 1.00 93.25 186 TYR A N 1
ATOM 1547 C CA . TYR A 1 186 ? -1.816 -1.972 18.921 1.00 93.25 186 TYR A CA 1
ATOM 1548 C C . TYR A 1 186 ? -2.792 -1.329 19.913 1.00 93.25 186 TYR A C 1
ATOM 1550 O O . TYR A 1 186 ? -3.140 -0.152 19.814 1.00 93.25 186 TYR A O 1
ATOM 1558 N N . SER A 1 187 ? -3.254 -2.101 20.899 1.00 92.50 187 SER A N 1
ATOM 1559 C CA . SER A 1 187 ? -4.353 -1.690 21.787 1.00 92.50 187 SER A CA 1
ATOM 1560 C C . SER A 1 187 ? -4.066 -0.440 22.616 1.00 92.50 187 SER A C 1
ATOM 1562 O O . SER A 1 187 ? -4.996 0.244 23.043 1.00 92.50 187 SER A O 1
ATOM 1564 N N . HIS A 1 188 ? -2.791 -0.154 22.869 1.00 92.12 188 HIS A N 1
ATOM 1565 C CA . HIS A 1 188 ? -2.338 0.942 23.721 1.00 92.12 188 HIS A CA 1
ATOM 1566 C C . HIS A 1 188 ? -1.912 2.196 22.948 1.00 92.12 188 HIS A C 1
ATOM 1568 O O . HIS A 1 188 ? -1.612 3.202 23.583 1.00 92.12 188 HIS A O 1
ATOM 1574 N N . GLU A 1 189 ? -1.900 2.159 21.616 1.00 94.12 189 GLU A N 1
ATOM 1575 C CA . GLU A 1 189 ? -1.433 3.269 20.783 1.00 94.12 189 GLU A CA 1
ATOM 1576 C C . GLU A 1 189 ? -2.608 4.108 20.277 1.00 94.12 189 GLU A C 1
ATOM 1578 O O . GLU A 1 189 ? -3.455 3.645 19.509 1.00 94.12 189 GLU A O 1
ATOM 1583 N N . SER A 1 190 ? -2.665 5.372 20.692 1.00 93.94 190 SER A N 1
ATOM 1584 C CA . SER A 1 190 ? -3.761 6.283 20.365 1.00 93.94 190 SER A CA 1
ATOM 1585 C C . SER A 1 190 ? -3.856 6.569 18.869 1.00 93.94 190 SER A C 1
ATOM 1587 O O . SER A 1 190 ? -4.955 6.747 18.352 1.00 93.94 190 SER A O 1
ATOM 1589 N N . SER A 1 191 ? -2.727 6.563 18.157 1.00 94.44 191 SER A N 1
ATOM 1590 C CA . SER A 1 191 ? -2.643 6.853 16.720 1.00 94.44 191 SER A CA 1
ATOM 1591 C C . SER A 1 191 ? -3.488 5.898 15.862 1.00 94.44 191 SER A C 1
ATOM 1593 O O . SER A 1 191 ? -4.107 6.324 14.883 1.00 94.44 191 SER A O 1
ATOM 1595 N N . TYR A 1 192 ? -3.551 4.616 16.233 1.00 95.69 192 TYR A N 1
ATOM 1596 C CA . TYR A 1 192 ? -4.358 3.604 15.547 1.00 95.69 192 TYR A CA 1
ATOM 1597 C C . TYR A 1 192 ? -5.841 3.745 15.879 1.00 95.69 192 TYR A C 1
ATOM 1599 O O . TYR A 1 192 ? -6.684 3.663 14.986 1.00 95.69 192 TYR A O 1
ATOM 1607 N N . TRP A 1 193 ? -6.164 4.027 17.142 1.00 95.75 193 TRP A N 1
ATOM 1608 C CA . TRP A 1 193 ? -7.534 4.318 17.555 1.00 95.75 193 TRP A CA 1
ATOM 1609 C C . TRP A 1 193 ? -8.090 5.576 16.885 1.00 95.75 193 TRP A C 1
ATOM 1611 O O . TRP A 1 193 ? -9.241 5.578 16.462 1.00 95.75 193 TRP A O 1
ATOM 1621 N N . GLU A 1 194 ? -7.287 6.630 16.740 1.00 94.75 194 GLU A N 1
ATOM 1622 C CA . GLU A 1 194 ? -7.682 7.853 16.034 1.00 94.75 194 GLU A CA 1
ATOM 1623 C C . GLU A 1 194 ? -8.005 7.584 14.563 1.00 94.75 194 GLU A C 1
ATOM 1625 O O . GLU A 1 194 ? -9.020 8.069 14.061 1.00 94.75 194 GLU A O 1
ATOM 1630 N N . GLN A 1 195 ? -7.189 6.779 13.876 1.00 95.12 195 GLN A N 1
ATOM 1631 C CA . GLN A 1 195 ? -7.465 6.374 12.495 1.00 95.12 195 GLN A CA 1
ATOM 1632 C C . GLN A 1 195 ? -8.740 5.530 12.398 1.00 95.12 195 GLN A C 1
ATOM 1634 O O . GLN A 1 195 ? -9.573 5.782 11.526 1.00 95.12 195 GLN A O 1
ATOM 1639 N N . TYR A 1 196 ? -8.940 4.594 13.328 1.00 95.56 196 TYR A N 1
ATOM 1640 C CA . TYR A 1 196 ? -10.144 3.773 13.370 1.00 95.56 196 TYR A CA 1
ATOM 1641 C C . TYR A 1 196 ? -11.413 4.604 13.627 1.00 95.56 196 TYR A C 1
ATOM 1643 O O . TYR A 1 196 ? -12.412 4.469 12.922 1.00 95.56 196 TYR A O 1
ATOM 1651 N N . LEU A 1 197 ? -11.359 5.531 14.588 1.00 95.12 197 LEU A N 1
ATOM 1652 C CA . LEU A 1 197 ? -12.441 6.473 14.883 1.00 95.12 197 LEU A CA 1
ATOM 1653 C C . LEU A 1 197 ? -12.719 7.404 13.700 1.00 95.12 197 LEU A C 1
ATOM 1655 O O . LEU A 1 197 ? -13.879 7.705 13.423 1.00 95.12 197 LEU A O 1
ATOM 1659 N N . LYS A 1 198 ? -11.677 7.858 12.992 1.00 94.25 198 LYS A N 1
ATOM 1660 C CA . LYS A 1 198 ? -11.822 8.674 11.782 1.00 94.25 198 LYS A CA 1
ATOM 1661 C C . LYS A 1 198 ? -12.570 7.909 10.695 1.00 94.25 198 LYS A C 1
ATOM 1663 O O . LYS A 1 198 ? -13.505 8.466 10.130 1.00 94.25 198 LYS A O 1
ATOM 1668 N N . LEU A 1 199 ? -12.204 6.649 10.449 1.00 93.12 199 LEU A N 1
ATOM 1669 C CA . LEU A 1 199 ? -12.934 5.794 9.515 1.00 93.12 199 LEU A CA 1
ATOM 1670 C C . LEU A 1 199 ? -14.390 5.641 9.952 1.00 93.12 199 LEU A C 1
ATOM 1672 O O . LEU A 1 199 ? -15.293 5.837 9.143 1.00 93.12 199 LEU A O 1
ATOM 1676 N N . ALA A 1 200 ? -14.631 5.388 11.241 1.00 92.12 200 ALA A N 1
ATOM 1677 C CA . ALA A 1 200 ? -15.986 5.175 11.721 1.00 92.12 200 ALA A CA 1
ATOM 1678 C C . ALA A 1 200 ? -16.896 6.394 11.612 1.00 92.12 200 ALA A C 1
ATOM 1680 O O . ALA A 1 200 ? -18.056 6.262 11.236 1.00 92.12 200 ALA A O 1
ATOM 1681 N N . LYS A 1 201 ? -16.352 7.587 11.849 1.00 91.25 201 LYS A N 1
ATOM 1682 C CA . LYS A 1 201 ? -17.070 8.849 11.646 1.00 91.25 201 LYS A CA 1
ATOM 1683 C C . LYS A 1 201 ? -17.487 9.090 10.194 1.00 91.25 201 LYS A C 1
ATOM 1685 O O . LYS A 1 201 ? -18.433 9.834 9.969 1.00 91.25 201 LYS A O 1
ATOM 1690 N N . CYS A 1 202 ? -16.784 8.513 9.221 1.00 87.06 202 CYS A N 1
ATOM 1691 C CA . CYS A 1 202 ? -17.095 8.694 7.804 1.00 87.06 202 CYS A CA 1
ATOM 1692 C C . CYS A 1 202 ? -18.184 7.747 7.289 1.00 87.06 202 CYS A C 1
ATOM 1694 O O . CYS A 1 202 ? -18.706 7.991 6.203 1.00 87.06 202 CYS A O 1
ATOM 1696 N N . VAL A 1 203 ? -18.484 6.667 8.015 1.00 84.12 203 VAL A N 1
ATOM 1697 C CA . VAL A 1 203 ? -19.258 5.543 7.473 1.00 84.12 203 VAL A CA 1
ATOM 1698 C C . VAL A 1 203 ? -20.475 5.188 8.323 1.00 84.12 203 VAL A C 1
ATOM 1700 O O . VAL A 1 203 ? -21.505 4.823 7.766 1.00 84.12 203 VAL A O 1
ATOM 1703 N N . GLU A 1 204 ? -20.376 5.297 9.648 1.00 88.25 204 GLU A N 1
ATOM 1704 C CA . GLU A 1 204 ? -21.371 4.744 10.570 1.00 88.25 204 GLU A CA 1
ATOM 1705 C C . GLU A 1 204 ? -22.254 5.791 11.245 1.00 88.25 204 GLU A C 1
ATOM 1707 O O . GLU A 1 204 ? -21.948 6.982 11.319 1.00 88.25 204 GLU A O 1
ATOM 1712 N N . GLU A 1 205 ? -23.345 5.294 11.822 1.00 89.94 205 GLU A N 1
ATOM 1713 C CA . GLU A 1 205 ? -24.289 6.091 12.592 1.00 89.94 205 GLU A CA 1
ATOM 1714 C C . GLU A 1 205 ? -23.709 6.547 13.949 1.00 89.94 205 GLU A C 1
ATOM 1716 O O . GLU A 1 205 ? -22.928 5.826 14.592 1.00 89.94 205 GLU A O 1
ATOM 1721 N N . PRO A 1 206 ? -24.162 7.698 14.491 1.00 92.00 206 PRO A N 1
ATOM 1722 C CA . PRO A 1 206 ? -23.677 8.235 15.764 1.00 92.00 206 PRO A CA 1
ATOM 1723 C C . PRO A 1 206 ? -23.783 7.265 16.951 1.00 92.00 206 PRO A C 1
ATOM 1725 O O . PRO A 1 206 ? -22.984 7.327 17.887 1.00 92.00 206 PRO A O 1
ATOM 1728 N N . PHE A 1 207 ? -24.757 6.351 16.945 1.00 91.38 207 PHE A N 1
ATOM 1729 C CA . PHE A 1 207 ? -24.886 5.337 17.993 1.00 91.38 207 PHE A CA 1
ATOM 1730 C C . PHE A 1 207 ? -23.652 4.425 18.070 1.00 91.38 207 PHE A C 1
ATOM 1732 O O . PHE A 1 207 ? -23.116 4.208 19.161 1.00 91.38 207 PHE A O 1
ATOM 1739 N N . PHE A 1 208 ? -23.173 3.943 16.922 1.00 91.56 208 PHE A N 1
ATOM 1740 C CA . PHE A 1 208 ? -22.012 3.060 16.843 1.00 91.56 208 PHE A CA 1
ATOM 1741 C C . PHE A 1 208 ? -20.725 3.806 17.201 1.00 91.56 208 PHE A C 1
ATOM 1743 O O . PHE A 1 208 ? -19.946 3.340 18.032 1.00 91.56 208 PHE A O 1
ATOM 1750 N N . ILE A 1 209 ? -20.546 5.015 16.661 1.00 93.56 209 ILE A N 1
ATOM 1751 C CA . ILE A 1 209 ? -19.379 5.863 16.947 1.00 93.56 209 ILE A CA 1
ATOM 1752 C C . ILE A 1 209 ? -19.261 6.132 18.454 1.00 93.56 209 ILE A C 1
ATOM 1754 O O . ILE A 1 209 ? -18.174 6.043 19.026 1.00 93.56 209 ILE A O 1
ATOM 1758 N N . ARG A 1 210 ? -20.386 6.395 19.132 1.00 94.12 210 ARG A N 1
ATOM 1759 C CA . ARG A 1 210 ? -20.430 6.587 20.588 1.00 94.12 210 ARG A CA 1
ATOM 1760 C C . ARG A 1 210 ? -19.986 5.345 21.356 1.00 94.12 210 ARG A C 1
ATOM 1762 O O . ARG A 1 210 ? -19.251 5.467 22.337 1.00 94.12 210 ARG A O 1
ATOM 1769 N N . ALA A 1 211 ? -20.440 4.163 20.944 1.00 93.19 211 ALA A N 1
ATOM 1770 C CA . ALA A 1 211 ? -20.008 2.906 21.550 1.00 93.19 211 ALA A CA 1
ATOM 1771 C C . ALA A 1 211 ? -18.498 2.696 21.356 1.00 93.19 211 ALA A C 1
ATOM 1773 O O . ALA A 1 211 ? -17.800 2.389 22.322 1.00 93.19 211 ALA A O 1
ATOM 1774 N N . LEU A 1 212 ? -17.990 2.975 20.154 1.00 94.06 212 LEU A N 1
ATOM 1775 C CA . LEU A 1 212 ? -16.576 2.849 19.821 1.00 94.06 212 LEU A CA 1
ATOM 1776 C C . LEU A 1 212 ? -15.689 3.824 20.614 1.00 94.06 212 LEU A C 1
ATOM 1778 O O . LEU A 1 212 ? -14.637 3.434 21.113 1.00 94.06 212 LEU A O 1
ATOM 1782 N N . PHE A 1 213 ? -16.123 5.072 20.812 1.00 94.50 213 PHE A N 1
ATOM 1783 C CA . PHE A 1 213 ? -15.431 6.011 21.703 1.00 94.50 213 PHE A CA 1
ATOM 1784 C C . PHE A 1 213 ? -15.357 5.494 23.140 1.00 94.50 213 PHE A C 1
ATOM 1786 O O . PHE A 1 213 ? -14.307 5.583 23.776 1.00 94.50 213 PHE A O 1
ATOM 1793 N N . LYS A 1 214 ? -16.463 4.947 23.661 1.00 92.06 214 LYS A N 1
ATOM 1794 C CA . LYS A 1 214 ? -16.500 4.375 25.013 1.00 92.06 214 LYS A CA 1
ATOM 1795 C C . LYS A 1 214 ? -15.571 3.164 25.130 1.00 92.06 214 LYS A C 1
ATOM 1797 O O . LYS A 1 214 ? -14.878 3.049 26.135 1.00 92.06 214 LYS A O 1
ATOM 1802 N N . GLU A 1 215 ? -15.526 2.300 24.118 1.00 92.94 215 GLU A N 1
ATOM 1803 C CA . GLU A 1 215 ? -14.582 1.179 24.040 1.00 92.94 215 GLU A CA 1
ATOM 1804 C C . GLU A 1 215 ? -13.131 1.678 24.058 1.00 92.94 215 GLU A C 1
ATOM 1806 O O . GLU A 1 215 ? -12.368 1.322 24.955 1.00 92.94 215 GLU A O 1
ATOM 1811 N N . CYS A 1 216 ? -12.792 2.598 23.153 1.00 93.19 216 CYS A N 1
ATOM 1812 C CA . CYS A 1 216 ? -11.473 3.211 23.041 1.00 93.19 216 CYS A CA 1
ATOM 1813 C C . CYS A 1 216 ? -10.998 3.825 24.371 1.00 93.19 216 CYS A C 1
ATOM 1815 O O . CYS A 1 216 ? -9.916 3.494 24.857 1.00 93.19 216 CYS A O 1
ATOM 1817 N N . LEU A 1 217 ? -11.831 4.656 25.012 1.00 90.62 217 LEU A N 1
ATOM 1818 C CA . LEU A 1 217 ? -11.501 5.366 26.256 1.00 90.62 217 LEU A CA 1
ATOM 1819 C C . LEU A 1 217 ? -11.463 4.470 27.505 1.00 90.62 217 LEU A C 1
ATOM 1821 O O . LEU A 1 217 ? -10.927 4.884 28.537 1.00 90.62 217 LEU A O 1
ATOM 1825 N N . ASN A 1 218 ? -12.007 3.254 27.431 1.00 89.44 218 ASN A N 1
ATOM 1826 C CA . ASN A 1 218 ? -11.831 2.244 28.475 1.00 89.44 218 ASN A CA 1
ATOM 1827 C C . ASN A 1 218 ? -10.457 1.556 28.389 1.00 89.44 218 ASN A C 1
ATOM 1829 O O . ASN A 1 218 ? -10.000 0.975 29.377 1.00 89.44 218 ASN A O 1
ATOM 1833 N N . THR A 1 219 ? -9.779 1.654 27.245 1.00 88.50 219 THR A N 1
ATOM 1834 C CA . THR A 1 219 ? -8.430 1.124 27.025 1.00 88.50 219 THR A CA 1
ATOM 1835 C C . THR A 1 219 ? -7.367 2.045 27.630 1.00 88.50 219 THR A C 1
ATOM 1837 O O . THR A 1 219 ? -7.533 3.262 27.728 1.00 88.50 219 THR A O 1
ATOM 1840 N N . ARG A 1 220 ? -6.230 1.479 28.051 1.00 85.25 220 ARG A N 1
ATOM 1841 C CA . ARG A 1 220 ? -5.091 2.265 28.553 1.00 85.25 220 ARG A CA 1
ATOM 1842 C C . ARG A 1 220 ? -4.255 2.771 27.377 1.00 85.25 220 ARG A C 1
ATOM 1844 O O . ARG A 1 220 ? -3.335 2.072 26.972 1.00 85.25 220 ARG A O 1
ATOM 1851 N N . LEU A 1 221 ? -4.561 3.953 26.860 1.00 87.75 221 LEU A N 1
ATOM 1852 C CA . LEU A 1 221 ? -3.802 4.553 25.757 1.00 87.75 221 LEU A CA 1
ATOM 1853 C C . LEU A 1 221 ? -2.565 5.314 26.258 1.00 87.75 221 LEU A C 1
ATOM 1855 O O . LEU A 1 221 ? -2.523 5.763 27.409 1.00 87.75 221 LEU A O 1
ATOM 1859 N N . ASP A 1 222 ? -1.575 5.459 25.385 1.00 88.19 222 ASP A N 1
ATOM 1860 C CA . ASP A 1 222 ? -0.403 6.325 25.533 1.00 88.19 222 ASP A CA 1
ATOM 1861 C C . ASP A 1 222 ? -0.790 7.814 25.610 1.00 88.19 222 ASP A C 1
ATOM 1863 O O . ASP A 1 222 ? -0.353 8.515 26.526 1.00 88.19 222 ASP A O 1
ATOM 1867 N N . SER A 1 223 ? -1.686 8.271 24.730 1.00 87.19 223 SER A N 1
ATOM 1868 C CA . SER A 1 223 ? -2.258 9.618 24.724 1.00 87.19 223 SER A CA 1
ATOM 1869 C C . SER A 1 223 ? -3.783 9.573 24.629 1.00 87.19 223 SER A C 1
ATOM 1871 O O . SER A 1 223 ? -4.367 9.165 23.633 1.00 87.19 223 SER A O 1
ATOM 1873 N N . MET A 1 224 ? -4.463 10.019 25.687 1.00 87.50 224 MET A N 1
ATOM 1874 C CA . MET A 1 224 ? -5.935 10.024 25.744 1.00 87.50 224 MET A CA 1
ATOM 1875 C C . MET A 1 224 ? -6.545 11.407 25.482 1.00 87.50 224 MET A C 1
ATOM 1877 O O . MET A 1 224 ? -7.745 11.509 25.231 1.00 87.50 224 MET A O 1
ATOM 1881 N N . TYR A 1 225 ? -5.745 12.476 25.560 1.00 86.00 225 TYR A N 1
ATOM 1882 C CA . TYR A 1 225 ? -6.234 13.857 25.543 1.00 86.00 225 TYR A CA 1
ATOM 1883 C C . TYR A 1 225 ? -6.944 14.210 24.237 1.00 86.00 225 TYR A C 1
ATOM 1885 O O . TYR A 1 225 ? -8.095 14.644 24.267 1.00 86.00 225 TYR A O 1
ATOM 1893 N N . ALA A 1 226 ? -6.290 13.966 23.099 1.00 88.50 226 ALA A N 1
ATOM 1894 C CA . ALA A 1 226 ? -6.843 14.264 21.781 1.00 88.50 226 ALA A CA 1
ATOM 1895 C C . ALA A 1 226 ? -8.163 13.515 21.535 1.00 88.50 226 ALA A C 1
ATOM 1897 O O . ALA A 1 226 ? -9.158 14.121 21.138 1.00 88.50 226 ALA A O 1
ATOM 1898 N N . ILE A 1 227 ? -8.214 12.223 21.869 1.00 93.31 227 ILE A N 1
ATOM 1899 C CA . ILE A 1 227 ? -9.414 11.392 21.707 1.00 93.31 227 ILE A CA 1
ATOM 1900 C C . ILE A 1 227 ? -10.556 11.870 22.616 1.00 93.31 227 ILE A C 1
ATOM 1902 O O . ILE A 1 227 ? -11.707 11.903 22.183 1.00 93.31 227 ILE A O 1
ATOM 1906 N N . CYS A 1 228 ? -10.271 12.296 23.851 1.00 92.38 228 CYS A N 1
ATOM 1907 C CA . CYS A 1 228 ? -11.304 12.848 24.734 1.00 92.38 228 CYS A CA 1
ATOM 1908 C C . CYS A 1 228 ? -11.899 14.150 24.194 1.00 92.38 228 CYS A C 1
ATOM 1910 O O . CYS A 1 228 ? -13.116 14.324 24.247 1.00 92.38 228 CYS A O 1
ATOM 1912 N N . HIS A 1 229 ? -11.060 15.052 23.673 1.00 91.31 229 HIS A N 1
ATOM 1913 C CA . HIS A 1 229 ? -11.536 16.276 23.030 1.00 91.31 229 HIS A CA 1
ATOM 1914 C C . HIS A 1 229 ? -12.427 15.950 21.832 1.00 91.31 229 HIS A C 1
ATOM 1916 O O . HIS A 1 229 ? -13.554 16.437 21.768 1.00 91.31 229 HIS A O 1
ATOM 1922 N N . GLN A 1 230 ? -11.992 15.028 20.969 1.00 93.81 230 GLN A N 1
ATOM 1923 C CA . GLN A 1 230 ? -12.805 14.557 19.850 1.00 93.81 230 GLN A CA 1
ATOM 1924 C C . GLN A 1 230 ? -14.130 13.916 20.291 1.00 93.81 230 GLN A C 1
ATOM 1926 O O . GLN A 1 230 ? -15.123 14.024 19.573 1.00 93.81 230 GLN A O 1
ATOM 1931 N N . PHE A 1 231 ? -14.163 13.233 21.440 1.00 95.38 231 PHE A N 1
ATOM 1932 C CA . PHE A 1 231 ? -15.392 12.643 21.972 1.00 95.38 231 PHE A CA 1
ATOM 1933 C C . PHE A 1 231 ? -16.365 13.711 22.486 1.00 95.38 231 PHE A C 1
ATOM 1935 O O . PHE A 1 231 ? -17.560 13.631 22.216 1.00 95.38 231 PHE A O 1
ATOM 1942 N N . ILE A 1 232 ? -15.865 14.742 23.174 1.00 94.31 232 ILE A N 1
ATOM 1943 C CA . ILE A 1 232 ? -16.682 15.880 23.617 1.00 94.31 232 ILE A CA 1
ATOM 1944 C C . ILE A 1 232 ? -17.242 16.644 22.410 1.00 94.31 232 ILE A C 1
ATOM 1946 O O . ILE A 1 232 ? -18.430 16.952 22.390 1.00 94.31 232 ILE A O 1
ATOM 1950 N N . GLU A 1 233 ? -16.420 16.921 21.395 1.00 94.38 233 GLU A N 1
ATOM 1951 C CA . GLU A 1 233 ? -16.865 17.549 20.142 1.00 94.38 233 GLU A CA 1
ATOM 1952 C C . GLU A 1 233 ? -17.957 16.726 19.454 1.00 94.38 233 GLU A C 1
ATOM 1954 O O . GLU A 1 233 ? -18.982 17.270 19.049 1.00 94.38 233 GLU A O 1
ATOM 1959 N N . PHE A 1 234 ? -17.775 15.407 19.390 1.00 95.38 234 PHE A N 1
ATOM 1960 C CA . PHE A 1 234 ? -18.775 14.494 18.852 1.00 95.38 234 PHE A CA 1
ATOM 1961 C C . PHE A 1 234 ? -20.101 14.553 19.635 1.00 95.38 234 PHE A C 1
ATOM 1963 O O . PHE A 1 234 ? -21.163 14.686 19.027 1.00 95.38 234 PHE A O 1
ATOM 1970 N N . GLU A 1 235 ? -20.068 14.509 20.971 1.00 95.44 235 GLU A N 1
ATOM 1971 C CA . GLU A 1 235 ? -21.285 14.609 21.791 1.00 95.44 235 GLU A CA 1
ATOM 1972 C C . GLU A 1 235 ? -21.933 15.997 21.728 1.00 95.44 235 GLU A C 1
ATOM 1974 O O . GLU A 1 235 ? -23.150 16.097 21.834 1.00 95.44 235 GLU A O 1
ATOM 1979 N N . ASN A 1 236 ? -21.169 17.068 21.510 1.00 94.69 236 ASN A N 1
ATOM 1980 C CA . ASN A 1 236 ? -21.743 18.399 21.297 1.00 94.69 236 ASN A CA 1
ATOM 1981 C C . ASN A 1 236 ? -22.555 18.484 19.995 1.00 94.69 236 ASN A C 1
ATOM 1983 O O . ASN A 1 236 ? -23.519 19.241 19.937 1.00 94.69 236 ASN A O 1
ATOM 1987 N N . ILE A 1 237 ? -22.167 17.728 18.961 1.00 94.44 237 ILE A N 1
ATOM 1988 C CA . ILE A 1 237 ? -22.854 17.724 17.661 1.00 94.44 237 ILE A CA 1
ATOM 1989 C C . ILE A 1 237 ? -24.042 16.750 17.660 1.00 94.44 237 ILE A C 1
ATOM 1991 O O . ILE A 1 237 ? -25.114 17.097 17.170 1.00 94.44 237 ILE A O 1
ATOM 1995 N N . PHE A 1 238 ? -23.868 15.536 18.196 1.00 92.50 238 PHE A N 1
ATOM 1996 C CA . PHE A 1 238 ? -24.834 14.431 18.052 1.00 92.50 238 PHE A CA 1
ATOM 1997 C C . PHE A 1 238 ? -25.472 13.955 19.365 1.00 92.50 238 PHE A C 1
ATOM 1999 O O . PHE A 1 238 ? -26.270 13.013 19.365 1.00 92.50 238 PHE A O 1
ATOM 2006 N N . GLY A 1 239 ? -25.042 14.493 20.500 1.00 92.50 239 GLY A N 1
ATOM 2007 C CA . GLY A 1 239 ? -25.448 14.059 21.831 1.00 92.50 239 GLY A CA 1
ATOM 2008 C C . GLY A 1 239 ? -26.526 14.930 22.461 1.00 92.50 239 GLY A C 1
ATOM 2009 O O . GLY A 1 239 ? -26.985 15.923 21.900 1.00 92.50 239 GLY A O 1
ATOM 2010 N N . ASP A 1 240 ? -26.924 14.544 23.670 1.00 93.69 240 ASP A N 1
ATOM 2011 C CA . ASP A 1 240 ? -27.771 15.347 24.538 1.00 93.69 240 ASP A CA 1
ATOM 2012 C C . ASP A 1 240 ? -26.946 15.934 25.694 1.00 93.69 240 ASP A C 1
ATOM 2014 O O . ASP A 1 240 ? -25.805 15.558 25.963 1.00 93.69 240 ASP A O 1
ATOM 2018 N N . VAL A 1 241 ? -27.530 16.870 26.444 1.00 94.88 241 VAL A N 1
ATOM 2019 C CA . VAL A 1 241 ? -26.826 17.511 27.571 1.00 94.88 241 VAL A CA 1
ATOM 2020 C C . VAL A 1 241 ? -26.355 16.481 28.611 1.00 94.88 241 VAL A C 1
ATOM 2022 O O . VAL A 1 241 ? -25.374 16.719 29.322 1.00 94.88 241 VAL A O 1
ATOM 2025 N N . LYS A 1 242 ? -27.033 15.330 28.723 1.00 94.62 242 LYS A N 1
ATOM 2026 C CA . LYS A 1 242 ? -26.615 14.246 29.617 1.00 94.62 242 LYS A CA 1
ATOM 2027 C C . LYS A 1 242 ? -25.366 13.546 29.082 1.00 94.62 242 LYS A C 1
ATOM 2029 O O . LYS A 1 242 ? -24.411 13.420 29.849 1.00 94.62 242 LYS A O 1
ATOM 2034 N N . SER A 1 243 ? -25.329 13.164 27.805 1.00 93.25 243 SER A N 1
ATOM 2035 C CA . SER A 1 243 ? -24.166 12.518 27.190 1.00 93.25 243 SER A CA 1
ATOM 2036 C C . SER A 1 243 ? -22.942 13.437 27.172 1.00 93.25 243 SER A C 1
ATOM 2038 O O . SER A 1 243 ? -21.846 12.996 27.515 1.00 93.25 243 SER A O 1
ATOM 2040 N N . ILE A 1 244 ? -23.126 14.738 26.924 1.00 93.88 244 ILE A N 1
ATOM 2041 C CA . ILE A 1 244 ? -22.049 15.738 27.011 1.00 93.88 244 ILE A CA 1
ATOM 2042 C C . ILE A 1 244 ? -21.476 15.786 28.434 1.00 93.88 244 ILE A C 1
ATOM 2044 O O . ILE A 1 244 ? -20.260 15.739 28.632 1.00 93.88 244 ILE A O 1
ATOM 2048 N N . LYS A 1 245 ? -22.337 15.818 29.462 1.00 94.00 245 LYS A N 1
ATOM 2049 C CA . LYS A 1 245 ? -21.892 15.772 30.866 1.00 94.00 245 LYS A CA 1
ATOM 2050 C C . LYS A 1 245 ? -21.147 14.477 31.190 1.00 94.00 245 LYS A C 1
ATOM 2052 O O . LYS A 1 245 ? -20.203 14.511 31.979 1.00 94.00 245 LYS A O 1
ATOM 2057 N N . GLU A 1 246 ? -21.553 13.343 30.626 1.00 93.12 246 GLU A N 1
ATOM 2058 C CA . GLU A 1 246 ? -20.830 12.075 30.772 1.00 93.12 246 GLU A CA 1
ATOM 2059 C C . GLU A 1 246 ? -19.446 12.122 30.114 1.00 93.12 246 GLU A C 1
ATOM 2061 O O . GLU A 1 246 ? -18.464 11.744 30.756 1.00 93.12 246 GLU A O 1
ATOM 2066 N N . ALA A 1 247 ? -19.337 12.653 28.895 1.00 92.50 247 ALA A N 1
ATOM 2067 C CA . ALA A 1 247 ? -18.061 12.818 28.199 1.00 92.50 247 ALA A CA 1
ATOM 2068 C C . ALA A 1 247 ? -17.092 13.722 28.980 1.00 92.50 247 ALA A C 1
ATOM 2070 O O . ALA A 1 247 ? -15.937 13.354 29.205 1.00 92.50 247 ALA A O 1
ATOM 2071 N N . VAL A 1 248 ? -17.578 14.853 29.505 1.00 92.50 248 VAL A N 1
ATOM 2072 C CA . VAL A 1 248 ? -16.780 15.756 30.354 1.00 92.50 248 VAL A CA 1
ATOM 2073 C C . VAL A 1 248 ? -16.339 15.068 31.653 1.00 92.50 248 VAL A C 1
ATOM 2075 O O . VAL A 1 248 ? -15.205 15.248 32.097 1.00 92.50 248 VAL A O 1
ATOM 2078 N N . LYS A 1 249 ? -17.190 14.230 32.264 1.00 92.62 249 LYS A N 1
ATOM 2079 C CA . LYS A 1 249 ? -16.797 13.429 33.440 1.00 92.62 249 LYS A CA 1
ATOM 2080 C C . LYS A 1 249 ? -15.667 12.449 33.115 1.00 92.62 249 LYS A C 1
ATOM 2082 O O . LYS A 1 249 ? -14.771 12.280 33.944 1.00 92.62 249 LYS A O 1
ATOM 2087 N N . ILE A 1 250 ? -15.700 11.809 31.944 1.00 88.38 250 ILE A N 1
ATOM 2088 C CA . ILE A 1 250 ? -14.636 10.901 31.489 1.00 88.38 250 ILE A CA 1
ATOM 2089 C C . ILE A 1 250 ? -13.324 11.672 31.308 1.00 88.38 250 ILE A C 1
ATOM 2091 O O . ILE A 1 250 ? -12.305 11.264 31.867 1.00 88.38 250 ILE A O 1
ATOM 2095 N N . TYR A 1 251 ? -13.367 12.820 30.627 1.00 89.00 251 TYR A N 1
ATOM 2096 C CA . TYR A 1 251 ? -12.207 13.697 30.452 1.00 89.00 251 TYR A CA 1
ATOM 2097 C C . TYR A 1 251 ? -11.601 14.132 31.794 1.00 89.00 251 TYR A C 1
ATOM 2099 O O . TYR A 1 251 ? -10.414 13.916 32.038 1.00 89.00 251 TYR A O 1
ATOM 2107 N N . ASN A 1 252 ? -12.420 14.646 32.717 1.00 89.19 252 ASN A N 1
ATOM 2108 C CA . ASN A 1 252 ? -11.952 15.079 34.036 1.00 89.19 252 ASN A CA 1
ATOM 2109 C C . ASN A 1 252 ? -11.287 13.935 34.815 1.00 89.19 252 ASN A C 1
ATOM 2111 O O . ASN A 1 252 ? -10.238 14.134 35.424 1.00 89.19 252 ASN A O 1
ATOM 2115 N N . ARG A 1 253 ? -11.843 12.716 34.753 1.00 88.56 253 ARG A N 1
ATOM 2116 C CA . ARG A 1 253 ? -11.240 11.527 35.377 1.00 88.56 253 ARG A CA 1
ATOM 2117 C C . ARG A 1 253 ? -9.857 11.216 34.795 1.00 88.56 253 ARG A C 1
ATOM 2119 O O . ARG A 1 253 ? -8.958 10.841 35.548 1.00 88.56 253 ARG A O 1
ATOM 2126 N N . ILE A 1 254 ? -9.686 11.338 33.480 1.00 84.88 254 ILE A N 1
ATOM 2127 C CA . ILE A 1 254 ? -8.406 11.102 32.798 1.00 84.88 254 ILE A CA 1
ATOM 2128 C C . ILE A 1 254 ? -7.384 12.174 33.199 1.00 84.88 254 ILE A C 1
ATOM 2130 O O . ILE A 1 254 ? -6.278 11.822 33.614 1.00 84.88 254 ILE A O 1
ATOM 2134 N N . CYS A 1 255 ? -7.777 13.450 33.201 1.00 83.81 255 CYS A N 1
ATOM 2135 C CA . CYS A 1 255 ? -6.938 14.559 33.661 1.00 83.81 255 CYS A CA 1
ATOM 2136 C C . CYS A 1 255 ? -6.479 14.375 35.112 1.00 83.81 255 CYS A C 1
ATOM 2138 O O . CYS A 1 255 ? -5.288 14.486 35.392 1.00 83.81 255 CYS A O 1
ATOM 2140 N N . SER A 1 256 ? -7.386 14.020 36.031 1.00 85.81 256 SER A N 1
ATOM 2141 C CA . SER A 1 256 ? -7.025 13.769 37.432 1.00 85.81 256 SER A CA 1
ATOM 2142 C C . SER A 1 256 ? -6.019 12.624 37.581 1.00 85.81 256 SER A C 1
ATOM 2144 O O . SER A 1 256 ? -5.096 12.728 38.382 1.00 85.81 256 SER A O 1
ATOM 2146 N N . ARG A 1 257 ? -6.145 11.544 36.797 1.00 83.50 257 ARG A N 1
ATOM 2147 C CA . ARG A 1 257 ? -5.178 10.429 36.816 1.00 83.50 257 ARG A CA 1
ATOM 2148 C C . ARG A 1 257 ? -3.799 10.845 36.312 1.00 83.50 257 ARG A C 1
ATOM 2150 O O . ARG A 1 257 ? -2.794 10.386 36.848 1.00 83.50 257 ARG A O 1
ATOM 2157 N N . PHE A 1 258 ? -3.738 11.674 35.274 1.00 80.00 258 PHE A N 1
ATOM 2158 C CA . PHE A 1 258 ? -2.472 12.182 34.753 1.00 80.00 258 PHE A CA 1
ATOM 2159 C C . PHE A 1 258 ? -1.810 13.152 35.736 1.00 80.00 258 PHE A C 1
ATOM 2161 O O . PHE A 1 258 ? -0.623 13.017 36.021 1.00 80.00 258 PHE A O 1
ATOM 2168 N N . GLN A 1 259 ? -2.595 14.045 36.338 1.00 81.31 259 GLN A N 1
ATOM 2169 C CA . GLN A 1 259 ? -2.130 14.961 37.376 1.00 81.31 259 GLN A CA 1
ATOM 2170 C C . GLN A 1 259 ? -1.567 14.204 38.588 1.00 81.31 259 GLN A C 1
ATOM 2172 O O . GLN A 1 259 ? -0.457 14.484 39.025 1.00 81.31 259 GLN A O 1
ATOM 2177 N N . GLN A 1 260 ? -2.264 13.166 39.061 1.00 82.88 260 GLN A N 1
ATOM 2178 C CA . GLN A 1 260 ? -1.759 12.288 40.122 1.00 82.88 260 GLN A CA 1
ATOM 2179 C C . GLN A 1 260 ? -0.456 11.584 39.734 1.00 82.88 260 GLN A C 1
ATOM 2181 O O . GLN A 1 260 ? 0.399 11.370 40.588 1.00 82.88 260 GLN A O 1
ATOM 2186 N N . LYS A 1 261 ? -0.273 11.196 38.464 1.00 80.31 261 LYS A N 1
ATOM 2187 C CA . LYS A 1 261 ? 1.014 10.647 38.013 1.00 80.31 261 LYS A CA 1
ATOM 2188 C C . LYS A 1 261 ? 2.115 11.694 38.131 1.00 80.31 261 LYS A C 1
ATOM 2190 O O . LYS A 1 261 ? 3.144 11.363 38.705 1.00 80.31 261 LYS A O 1
ATOM 2195 N N . ILE A 1 262 ? 1.884 12.921 37.650 1.00 78.81 262 ILE A N 1
ATOM 2196 C CA . ILE A 1 262 ? 2.835 14.043 37.751 1.00 78.81 262 ILE A CA 1
ATOM 2197 C C . ILE A 1 262 ? 3.199 14.334 39.209 1.00 78.81 262 ILE A C 1
ATOM 2199 O O . ILE A 1 262 ? 4.374 14.466 39.525 1.00 78.81 262 ILE A O 1
ATOM 2203 N N . GLU A 1 263 ? 2.216 14.386 40.104 1.00 82.12 263 GLU A N 1
ATOM 2204 C CA . GLU A 1 263 ? 2.439 14.646 41.533 1.00 82.12 263 GLU A CA 1
ATOM 2205 C C . GLU A 1 263 ? 3.209 13.516 42.234 1.00 82.12 263 GLU A C 1
ATOM 2207 O O . GLU A 1 263 ? 3.959 13.767 43.176 1.00 82.12 263 GLU A O 1
ATOM 2212 N N . ASN A 1 264 ? 3.054 12.276 41.759 1.00 80.81 264 ASN A N 1
ATOM 2213 C CA . ASN A 1 264 ? 3.775 11.105 42.259 1.00 80.81 264 ASN A CA 1
ATOM 2214 C C . ASN A 1 264 ? 5.140 10.886 41.583 1.00 80.81 264 ASN A C 1
ATOM 2216 O O . ASN A 1 264 ? 5.888 10.005 42.020 1.00 80.81 264 ASN A O 1
ATOM 2220 N N . LEU A 1 265 ? 5.487 11.638 40.528 1.00 75.31 265 LEU A N 1
ATOM 2221 C CA . LEU A 1 265 ? 6.838 11.595 39.972 1.00 75.31 265 LEU A CA 1
ATOM 2222 C C . LEU A 1 265 ? 7.813 12.128 41.035 1.00 75.31 265 LEU A C 1
ATOM 2224 O O . LEU A 1 265 ? 7.564 13.179 41.630 1.00 75.31 265 LEU A O 1
ATOM 2228 N N . PRO A 1 266 ? 8.925 11.421 41.308 1.00 69.06 266 PRO A N 1
ATOM 2229 C CA . PRO A 1 266 ? 9.900 11.885 42.275 1.00 69.06 266 PRO A CA 1
ATOM 2230 C C . PRO A 1 266 ? 10.423 13.250 41.840 1.00 69.06 266 PRO A C 1
ATOM 2232 O O . PRO A 1 266 ? 10.958 13.425 40.748 1.00 69.06 266 PRO A O 1
ATOM 2235 N N . ASP A 1 267 ? 10.239 14.212 42.732 1.00 64.25 267 ASP A N 1
ATOM 2236 C CA . ASP A 1 267 ? 10.649 15.597 42.594 1.00 64.25 267 ASP A CA 1
ATOM 2237 C C . ASP A 1 267 ? 12.139 15.653 42.190 1.00 64.25 267 ASP A C 1
ATOM 2239 O O . ASP A 1 267 ? 13.030 15.409 43.012 1.00 64.25 267 ASP A O 1
ATOM 2243 N N . VAL A 1 268 ? 12.442 15.962 40.923 1.00 57.16 268 VAL A N 1
ATOM 2244 C CA . VAL A 1 268 ? 13.830 16.125 40.429 1.00 57.16 268 VAL A CA 1
ATOM 2245 C C . VAL A 1 268 ? 14.561 17.204 41.251 1.00 57.16 268 VAL A C 1
ATOM 2247 O O . VAL A 1 268 ? 15.782 17.182 41.418 1.00 57.16 268 VAL A O 1
ATOM 2250 N N . THR A 1 269 ? 13.804 18.099 41.892 1.00 52.41 269 THR A N 1
ATOM 2251 C CA . THR A 1 269 ? 14.318 19.101 42.827 1.00 52.41 269 THR A CA 1
ATOM 2252 C C . THR A 1 269 ? 14.751 18.520 44.188 1.00 52.41 269 THR A C 1
ATOM 2254 O O . THR A 1 269 ? 15.682 19.055 44.805 1.00 52.41 269 THR A O 1
ATOM 2257 N N . ARG A 1 270 ? 14.196 17.386 44.652 1.00 49.97 270 ARG A N 1
ATOM 2258 C CA . ARG A 1 270 ? 14.591 16.734 45.922 1.00 49.97 270 ARG A CA 1
ATOM 2259 C C . ARG A 1 270 ? 15.938 16.018 45.844 1.00 49.97 270 ARG A C 1
ATOM 2261 O O . ARG A 1 270 ? 16.675 16.028 46.827 1.00 49.97 270 ARG A O 1
ATOM 2268 N N . ILE A 1 271 ? 16.321 15.489 44.682 1.00 50.44 271 ILE A N 1
ATOM 2269 C CA . ILE A 1 271 ? 17.656 14.892 44.485 1.00 50.44 271 ILE A CA 1
ATOM 2270 C C . ILE A 1 271 ? 18.737 15.979 44.627 1.00 50.44 271 ILE A C 1
ATOM 2272 O O . ILE A 1 271 ? 19.717 15.806 45.352 1.00 50.44 271 ILE A O 1
ATOM 2276 N N . SER A 1 272 ? 18.485 17.177 44.085 1.00 48.72 272 SER A N 1
ATOM 2277 C CA . SER A 1 272 ? 19.408 18.315 44.203 1.00 48.72 272 SER A CA 1
ATOM 2278 C C . SER A 1 272 ? 19.536 18.883 45.628 1.00 48.72 272 SER A C 1
ATOM 2280 O O . SER A 1 272 ? 20.579 19.438 45.986 1.00 48.72 272 SER A O 1
ATOM 2282 N N . THR A 1 273 ? 18.506 18.749 46.473 1.00 48.72 273 THR A N 1
ATOM 2283 C CA . THR A 1 273 ? 18.538 19.235 47.866 1.00 48.72 273 THR A CA 1
ATOM 2284 C C . THR A 1 273 ? 19.153 18.219 48.828 1.00 48.72 273 THR A C 1
ATOM 2286 O O . THR A 1 273 ? 19.816 18.625 49.788 1.00 48.72 273 THR A O 1
ATOM 2289 N N . ILE A 1 274 ? 19.031 16.917 48.544 1.00 51.19 274 ILE A N 1
ATOM 2290 C CA . ILE A 1 274 ? 19.737 15.852 49.274 1.00 51.19 274 ILE A CA 1
ATOM 2291 C C . ILE A 1 274 ? 21.248 15.915 48.985 1.00 51.19 274 ILE A C 1
ATOM 2293 O O . ILE A 1 274 ? 22.046 15.856 49.925 1.00 51.19 274 ILE A O 1
ATOM 2297 N N . ASP A 1 275 ? 21.653 16.167 47.736 1.00 51.44 275 ASP A N 1
ATOM 2298 C CA . ASP A 1 275 ? 23.071 16.324 47.376 1.00 51.44 275 ASP A CA 1
ATOM 2299 C C . ASP A 1 275 ? 23.692 17.624 47.906 1.00 51.44 275 ASP A C 1
ATOM 2301 O O . ASP A 1 275 ? 24.845 17.635 48.355 1.00 51.44 275 ASP A O 1
ATOM 2305 N N . LYS A 1 276 ? 22.924 18.722 47.962 1.00 51.12 276 LYS A N 1
ATOM 2306 C CA . LYS A 1 276 ? 23.378 19.972 48.599 1.00 51.12 276 LYS A CA 1
ATOM 2307 C C . LYS A 1 276 ? 23.505 19.842 50.124 1.00 51.12 276 LYS A C 1
ATOM 2309 O O . LYS A 1 276 ? 24.439 20.409 50.691 1.00 51.12 276 LYS A O 1
ATOM 2314 N N . LYS A 1 277 ? 22.648 19.060 50.798 1.00 49.72 277 LYS A N 1
ATOM 2315 C CA . LYS A 1 277 ? 22.800 18.755 52.239 1.00 49.72 277 LYS A CA 1
ATOM 2316 C C . LYS A 1 277 ? 23.977 17.812 52.522 1.00 49.72 277 LYS A C 1
ATOM 2318 O O . LYS A 1 277 ? 24.700 18.041 53.490 1.00 49.72 277 LYS A O 1
ATOM 2323 N N . ARG A 1 278 ? 24.242 16.818 51.664 1.00 51.44 278 ARG A N 1
ATOM 2324 C CA . ARG A 1 278 ? 25.423 15.938 51.789 1.00 51.44 278 ARG A CA 1
ATOM 2325 C C . ARG A 1 278 ? 26.748 16.683 51.586 1.00 51.44 278 ARG A C 1
ATOM 2327 O O . ARG A 1 278 ? 27.686 16.441 52.344 1.00 51.44 278 ARG A O 1
ATOM 2334 N N . LYS A 1 279 ? 26.820 17.640 50.651 1.00 49.69 279 LYS A N 1
ATOM 2335 C CA . LYS A 1 279 ? 28.020 18.481 50.457 1.00 49.69 279 LYS A CA 1
ATOM 2336 C C . LYS A 1 279 ? 28.262 19.483 51.594 1.00 49.69 279 LYS A C 1
ATOM 2338 O O . LYS A 1 279 ? 29.416 19.769 51.896 1.00 49.69 279 LYS A O 1
ATOM 2343 N N . LYS A 1 280 ? 27.213 19.970 52.271 1.00 47.62 280 LYS A N 1
ATOM 2344 C CA . LYS A 1 280 ? 27.362 20.899 53.407 1.00 47.62 280 LYS A CA 1
ATOM 2345 C C . LYS A 1 280 ? 27.868 20.198 54.679 1.00 47.62 280 LYS A C 1
ATOM 2347 O O . LYS A 1 280 ? 28.760 20.723 55.335 1.00 47.62 280 LYS A O 1
ATOM 2352 N N . ASN A 1 281 ? 27.410 18.972 54.950 1.00 45.00 281 ASN A N 1
ATOM 2353 C CA . ASN A 1 281 ? 27.884 18.186 56.101 1.00 45.00 281 ASN A CA 1
ATOM 2354 C C . ASN A 1 281 ? 29.317 17.650 55.927 1.00 45.00 281 ASN A C 1
ATOM 2356 O O . ASN A 1 281 ? 30.017 17.446 56.913 1.00 45.00 281 ASN A O 1
ATOM 2360 N N . SER A 1 282 ? 29.778 17.450 54.687 1.00 44.03 282 SER A N 1
ATOM 2361 C CA . SER A 1 282 ? 31.148 17.001 54.403 1.00 44.03 282 SER A CA 1
ATOM 2362 C C . SER A 1 282 ? 32.206 18.083 54.666 1.00 44.03 282 SER A C 1
ATOM 2364 O O . SER A 1 282 ? 33.333 17.724 55.007 1.00 44.03 282 SER A O 1
ATOM 2366 N N . PHE A 1 283 ? 31.863 19.374 54.560 1.00 43.50 283 PHE A N 1
ATOM 2367 C CA . PHE A 1 283 ? 32.813 20.488 54.711 1.00 43.50 283 PHE A CA 1
ATOM 2368 C C . PHE A 1 283 ? 33.034 20.917 56.179 1.00 43.50 283 PHE A C 1
ATOM 2370 O O . PHE A 1 283 ? 34.103 21.417 56.533 1.00 43.50 283 PHE A O 1
ATOM 2377 N N . GLU A 1 284 ? 32.063 20.660 57.065 1.00 42.47 284 GLU A N 1
ATOM 2378 C CA . GLU A 1 284 ? 32.210 20.877 58.518 1.00 42.47 284 GLU A CA 1
ATOM 2379 C C . GLU A 1 284 ? 33.005 19.759 59.217 1.00 42.47 284 GLU A C 1
ATOM 2381 O O . GLU A 1 284 ? 33.625 19.989 60.257 1.00 42.47 284 GLU A O 1
ATOM 2386 N N . SER A 1 285 ? 33.061 18.553 58.637 1.00 43.53 285 SER A N 1
ATOM 2387 C CA . SER A 1 285 ? 33.843 17.434 59.183 1.00 43.53 285 SER A CA 1
ATOM 2388 C C . SER A 1 285 ? 35.330 17.444 58.792 1.00 43.53 285 SER A C 1
ATOM 2390 O O . SER A 1 285 ? 36.158 16.910 59.531 1.00 43.53 285 SER A O 1
ATOM 2392 N N . THR A 1 286 ? 35.709 18.063 57.668 1.00 44.62 286 THR A N 1
ATOM 2393 C CA . THR A 1 286 ? 37.109 18.117 57.193 1.00 44.62 286 THR A CA 1
ATOM 2394 C C . THR A 1 286 ? 37.924 19.259 57.800 1.00 44.62 286 THR A C 1
ATOM 2396 O O . THR A 1 286 ? 39.140 19.134 57.922 1.00 44.62 286 THR A O 1
ATOM 2399 N N . THR A 1 287 ? 37.290 20.325 58.289 1.00 40.59 287 THR A N 1
ATOM 2400 C CA . THR A 1 287 ? 37.985 21.442 58.961 1.00 40.59 287 THR A CA 1
ATOM 2401 C C . THR A 1 287 ? 38.354 21.155 60.424 1.00 40.59 287 THR A C 1
ATOM 2403 O O . THR A 1 287 ? 39.224 21.827 60.974 1.00 40.59 287 THR A O 1
ATOM 2406 N N . LYS A 1 288 ? 37.800 20.100 61.045 1.00 40.22 288 LYS A N 1
ATOM 2407 C CA . LYS A 1 288 ? 38.223 19.616 62.378 1.00 40.22 288 LYS A CA 1
ATOM 2408 C C . LYS A 1 288 ? 39.300 18.521 62.354 1.00 40.22 288 LYS A C 1
ATOM 2410 O O . LYS A 1 288 ? 39.872 18.236 63.401 1.00 40.22 288 LYS A O 1
ATOM 2415 N N . ARG A 1 289 ? 39.620 17.929 61.193 1.00 41.28 289 ARG A N 1
ATOM 2416 C CA . ARG A 1 289 ? 40.530 16.763 61.086 1.00 41.28 289 ARG A CA 1
ATOM 2417 C C . ARG A 1 289 ? 41.912 17.065 60.478 1.00 41.28 289 ARG A C 1
ATOM 2419 O O . ARG A 1 289 ? 42.692 16.147 60.275 1.00 41.28 289 ARG A O 1
ATOM 2426 N N . LEU A 1 290 ? 42.247 18.337 60.246 1.00 39.62 290 LEU A N 1
ATOM 2427 C CA . LEU A 1 290 ? 43.561 18.782 59.737 1.00 39.62 290 LEU A CA 1
ATOM 2428 C C . LEU A 1 290 ? 44.507 19.330 60.831 1.00 39.62 290 LEU A C 1
ATOM 2430 O O . LEU A 1 290 ? 45.502 19.973 60.517 1.00 39.62 290 LEU A O 1
ATOM 2434 N N . LYS A 1 291 ? 44.226 19.076 62.119 1.00 36.00 291 LYS A N 1
ATOM 2435 C CA . LYS A 1 291 ? 45.104 19.454 63.252 1.00 36.00 291 LYS A CA 1
ATOM 2436 C C . LYS A 1 291 ? 45.723 18.281 64.017 1.00 36.00 291 LYS A C 1
ATOM 2438 O O . LYS A 1 291 ? 46.331 18.491 65.060 1.00 36.00 291 LYS A O 1
ATOM 2443 N N . SER A 1 292 ? 45.624 17.056 63.521 1.00 37.03 292 SER A N 1
ATOM 2444 C CA . SER A 1 292 ? 46.270 15.920 64.176 1.00 37.03 292 SER A CA 1
ATOM 2445 C C . SER A 1 292 ? 46.814 14.953 63.142 1.00 37.03 292 SER A C 1
ATOM 2447 O O . SER A 1 292 ? 46.071 14.538 62.261 1.00 37.03 292 SER A O 1
ATOM 2449 N N . THR A 1 293 ? 48.079 14.586 63.347 1.00 33.88 293 THR A N 1
ATOM 2450 C CA . THR A 1 293 ? 48.855 13.510 62.714 1.00 33.88 293 THR A CA 1
ATOM 2451 C C . THR A 1 293 ? 49.579 13.850 61.410 1.00 33.88 293 THR A C 1
ATOM 2453 O O . THR A 1 293 ? 49.300 13.306 60.346 1.00 33.88 293 THR A O 1
ATOM 2456 N N . GLU A 1 294 ? 50.618 14.678 61.556 1.00 31.38 294 GLU A N 1
ATOM 2457 C CA . GLU A 1 294 ? 51.938 14.358 61.004 1.00 31.38 294 GLU A CA 1
ATOM 2458 C C . GLU A 1 294 ? 52.423 13.000 61.543 1.00 31.38 294 GLU A C 1
ATOM 2460 O O . GLU A 1 294 ? 52.406 12.784 62.757 1.00 31.38 294 GLU A O 1
ATOM 2465 N N . LYS A 1 295 ? 52.888 12.123 60.644 1.00 30.48 295 LYS A N 1
ATOM 2466 C CA . LYS A 1 295 ? 54.147 11.343 60.704 1.00 30.48 295 LYS A CA 1
ATOM 2467 C C . LYS A 1 295 ? 54.032 10.049 59.887 1.00 30.48 295 LYS A C 1
ATOM 2469 O O . LYS A 1 295 ? 53.403 9.091 60.309 1.00 30.48 295 LYS A O 1
ATOM 2474 N N . GLY A 1 296 ? 54.791 10.006 58.790 1.00 27.50 296 GLY A N 1
ATOM 2475 C CA . GLY A 1 296 ? 55.759 8.924 58.582 1.00 27.50 296 GLY A CA 1
ATOM 2476 C C . GLY A 1 296 ? 55.385 7.719 57.706 1.00 27.50 296 GLY A C 1
ATOM 2477 O O . GLY A 1 296 ? 54.929 6.711 58.218 1.00 27.50 296 GLY A O 1
ATOM 2478 N N . LYS A 1 297 ? 55.854 7.803 56.449 1.00 28.33 297 LYS A N 1
ATOM 2479 C CA . LYS A 1 297 ? 56.604 6.791 55.660 1.00 28.33 297 LYS A CA 1
ATOM 2480 C C . LYS A 1 297 ? 55.880 5.629 54.936 1.00 28.33 297 LYS A C 1
ATOM 2482 O O . LYS A 1 297 ? 55.592 4.595 55.516 1.00 28.33 297 LYS A O 1
ATOM 2487 N N . TYR A 1 298 ? 55.759 5.834 53.613 1.00 25.25 298 TYR A N 1
ATOM 2488 C CA . TYR A 1 298 ? 56.271 5.045 52.466 1.00 25.25 298 TYR A CA 1
ATOM 2489 C C . TYR A 1 298 ? 56.303 3.503 52.517 1.00 25.25 298 TYR A C 1
ATOM 2491 O O . TYR A 1 298 ? 57.066 2.957 53.302 1.00 25.25 298 TYR A O 1
ATOM 2499 N N . THR A 1 299 ? 55.674 2.853 51.517 1.00 27.12 299 THR A N 1
ATOM 2500 C CA . THR A 1 299 ? 56.357 2.183 50.375 1.00 27.12 299 THR A CA 1
ATOM 2501 C C . THR A 1 299 ? 55.414 1.952 49.172 1.00 27.12 299 THR A C 1
ATOM 2503 O O . THR A 1 299 ? 54.224 1.719 49.348 1.00 27.12 299 THR A O 1
ATOM 2506 N N . ASN A 1 300 ? 56.011 2.045 47.974 1.00 25.61 300 ASN A N 1
ATOM 2507 C CA . ASN A 1 300 ? 55.522 1.941 46.579 1.00 25.61 300 ASN A CA 1
ATOM 2508 C C . ASN A 1 300 ? 54.693 0.669 46.259 1.00 25.61 300 ASN A C 1
ATOM 2510 O O . ASN A 1 300 ? 54.851 -0.332 46.943 1.00 25.61 300 ASN A O 1
ATOM 2514 N N . THR A 1 301 ? 53.836 0.567 45.230 1.00 26.28 301 THR A N 1
ATOM 2515 C CA . THR A 1 301 ? 53.977 0.821 43.768 1.00 26.28 301 THR A CA 1
ATOM 2516 C C . THR A 1 301 ? 52.554 0.787 43.153 1.00 26.28 301 THR A C 1
ATOM 2518 O O . THR A 1 301 ? 51.776 -0.092 43.498 1.00 26.28 301 THR A O 1
ATOM 2521 N N . SER A 1 302 ? 52.066 1.835 42.480 1.00 27.94 302 SER A N 1
ATOM 2522 C CA . SER A 1 302 ? 52.139 2.123 41.028 1.00 27.94 302 SER A CA 1
ATOM 2523 C C . SER A 1 302 ? 51.204 1.277 40.146 1.00 27.94 302 SER A C 1
ATOM 2525 O O . SER A 1 302 ? 51.595 0.257 39.588 1.00 27.94 302 SER A O 1
ATOM 2527 N N . GLU A 1 303 ? 49.979 1.786 39.994 1.00 24.56 303 GLU A N 1
ATOM 2528 C CA . GLU A 1 303 ? 49.002 1.453 38.953 1.00 24.56 303 GLU A CA 1
ATOM 2529 C C . GLU A 1 303 ? 49.382 2.091 37.608 1.00 24.56 303 GLU A C 1
ATOM 2531 O O . GLU A 1 303 ? 49.887 3.214 37.543 1.00 24.56 303 GLU A O 1
ATOM 2536 N N . THR A 1 304 ? 49.066 1.414 36.506 1.00 26.69 304 THR A N 1
ATOM 2537 C CA . THR A 1 304 ? 48.839 2.043 35.199 1.00 26.69 304 THR A CA 1
ATOM 2538 C C . THR A 1 304 ? 47.833 1.184 34.438 1.00 26.69 304 THR A C 1
ATOM 2540 O O . THR A 1 304 ? 48.053 -0.016 34.320 1.00 26.69 304 THR A O 1
ATOM 2543 N N . ILE A 1 305 ? 46.734 1.783 33.963 1.00 27.72 305 ILE A N 1
ATOM 2544 C CA . ILE A 1 305 ? 46.221 1.726 32.574 1.00 27.72 305 ILE A CA 1
ATOM 2545 C C . ILE A 1 305 ? 44.893 2.516 32.502 1.00 27.72 305 ILE A C 1
ATOM 2547 O O . ILE A 1 305 ? 43.823 2.063 32.888 1.00 27.72 305 ILE A O 1
ATOM 2551 N N . ILE A 1 306 ? 45.049 3.772 32.081 1.00 29.19 306 ILE A N 1
ATOM 2552 C CA . ILE A 1 306 ? 44.338 4.507 31.018 1.00 29.19 306 ILE A CA 1
ATOM 2553 C C . ILE A 1 306 ? 42.821 4.276 30.852 1.00 29.19 306 ILE A C 1
ATOM 2555 O O . ILE A 1 306 ? 42.353 3.292 30.288 1.00 29.19 306 ILE A O 1
ATOM 2559 N N . CYS A 1 307 ? 42.090 5.332 31.217 1.00 22.55 307 CYS A N 1
ATOM 2560 C CA . CYS A 1 307 ? 40.762 5.710 30.745 1.00 22.55 307 CYS A CA 1
ATOM 2561 C C . CYS A 1 307 ? 40.856 6.414 29.377 1.00 22.55 307 CYS A C 1
ATOM 2563 O O . CYS A 1 307 ? 41.710 7.280 29.194 1.00 22.55 307 CYS A O 1
ATOM 2565 N N . SER A 1 308 ? 39.934 6.122 28.456 1.00 27.80 308 SER A N 1
ATOM 2566 C CA . SER A 1 308 ? 39.428 7.140 27.524 1.00 27.80 308 SER A CA 1
ATOM 2567 C C . SER A 1 308 ? 37.994 6.819 27.086 1.00 27.80 308 SER A C 1
ATOM 2569 O O . SER A 1 308 ? 37.736 5.918 26.296 1.00 27.80 308 SER A O 1
ATOM 2571 N N . GLN A 1 309 ? 37.049 7.585 27.631 1.00 25.42 309 GLN A N 1
ATOM 2572 C CA . GLN A 1 309 ? 35.837 7.989 26.926 1.00 25.42 309 GLN A CA 1
ATOM 2573 C C . GLN A 1 309 ? 36.132 9.343 26.273 1.00 25.42 309 GLN A C 1
ATOM 2575 O O . GLN A 1 309 ? 36.642 10.240 26.946 1.00 25.42 309 GLN A O 1
ATOM 2580 N N . SER A 1 310 ? 35.742 9.537 25.015 1.00 26.14 310 SER A N 1
ATOM 2581 C CA . SER A 1 310 ? 35.300 10.857 24.570 1.00 26.14 310 SER A CA 1
ATOM 2582 C C . SER A 1 310 ? 34.107 10.731 23.624 1.00 26.14 310 SER A C 1
ATOM 2584 O O . SER A 1 310 ? 34.162 10.177 22.532 1.00 26.14 310 SER A O 1
ATOM 2586 N N . VAL A 1 311 ? 32.993 11.255 24.120 1.00 24.14 311 VAL A N 1
ATOM 2587 C CA . VAL A 1 311 ? 31.946 11.905 23.342 1.00 24.14 311 VAL A CA 1
ATOM 2588 C C . VAL A 1 311 ? 32.312 13.385 23.399 1.00 24.14 311 VAL A C 1
ATOM 2590 O O . VAL A 1 311 ? 32.536 13.874 24.508 1.00 24.14 311 VAL A O 1
ATOM 2593 N N . HIS A 1 312 ? 32.353 14.110 22.282 1.00 26.81 312 HIS A N 1
ATOM 2594 C CA . HIS A 1 312 ? 32.040 15.541 22.306 1.00 26.81 312 HIS A CA 1
ATOM 2595 C C . HIS A 1 312 ? 31.548 16.045 20.953 1.00 26.81 312 HIS A C 1
ATOM 2597 O O . HIS A 1 312 ? 32.205 15.899 19.925 1.00 26.81 312 HIS A O 1
ATOM 2603 N N . ALA A 1 313 ? 30.366 16.650 21.027 1.00 23.64 313 ALA A N 1
ATOM 2604 C CA . ALA A 1 313 ? 29.834 17.608 20.083 1.00 23.64 313 ALA A CA 1
ATOM 2605 C C . ALA A 1 313 ? 30.751 18.838 19.990 1.00 23.64 313 ALA A C 1
ATOM 2607 O O . ALA A 1 313 ? 31.440 19.178 20.956 1.00 23.64 313 ALA A O 1
ATOM 2608 N N . GLN A 1 314 ? 30.713 19.524 18.848 1.00 26.59 314 GLN A N 1
ATOM 2609 C CA . GLN A 1 314 ? 31.196 20.893 18.724 1.00 26.59 314 GLN A CA 1
ATOM 2610 C C . GLN A 1 314 ? 30.145 21.771 18.053 1.00 26.59 314 GL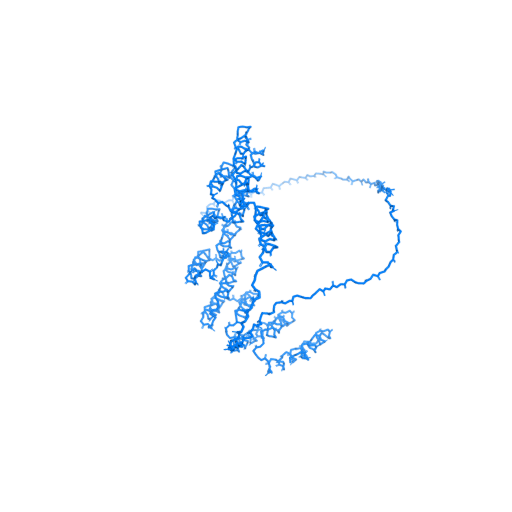N A C 1
ATOM 2612 O O . GLN A 1 314 ? 29.508 21.394 17.070 1.00 26.59 314 GLN A O 1
ATOM 2617 N N . ASP A 1 315 ? 30.003 22.930 18.683 1.00 24.75 315 ASP A N 1
ATOM 2618 C CA . ASP A 1 315 ? 29.148 24.065 18.397 1.00 24.75 315 ASP A CA 1
ATOM 2619 C C . ASP A 1 315 ? 29.412 24.722 17.036 1.00 24.75 315 ASP A C 1
ATOM 2621 O O . ASP A 1 315 ? 30.534 24.738 16.530 1.00 24.75 315 ASP A O 1
ATOM 2625 N N . VAL A 1 316 ? 28.380 25.390 16.514 1.00 25.25 316 VAL A N 1
ATOM 2626 C CA . VAL A 1 316 ? 28.513 26.475 15.535 1.00 25.25 316 VAL A CA 1
ATOM 2627 C C . VAL A 1 316 ? 28.108 27.771 16.234 1.00 25.25 316 VAL A C 1
ATOM 2629 O O . VAL A 1 316 ? 26.945 27.949 16.600 1.00 25.25 316 VAL A O 1
ATOM 2632 N N . GLN A 1 317 ? 29.076 28.669 16.429 1.00 27.12 317 GLN A N 1
ATOM 2633 C CA . GLN A 1 317 ? 28.836 30.054 16.829 1.00 27.12 317 GLN A CA 1
ATOM 2634 C C . GLN A 1 317 ? 28.587 30.945 15.608 1.00 27.12 317 GLN A C 1
ATOM 2636 O O . GLN A 1 317 ? 29.170 30.768 14.541 1.00 27.12 317 GLN A O 1
ATOM 2641 N N . GLN A 1 318 ? 27.693 31.905 15.831 1.00 26.53 318 GLN A N 1
ATOM 2642 C CA . GLN A 1 318 ? 27.329 33.021 14.970 1.00 26.53 318 GLN A CA 1
ATOM 2643 C C . GLN A 1 318 ? 28.512 33.957 14.716 1.00 26.53 318 GLN A C 1
ATOM 2645 O O . GLN A 1 318 ? 29.348 34.141 15.597 1.00 26.53 318 GLN A O 1
ATOM 2650 N N . ASP A 1 319 ? 28.462 34.676 13.594 1.00 24.34 319 ASP A N 1
ATOM 2651 C CA . ASP A 1 319 ? 29.008 36.025 13.566 1.00 24.34 319 ASP A CA 1
ATOM 2652 C C . ASP A 1 319 ? 28.056 37.008 12.878 1.00 24.34 319 ASP A C 1
ATOM 2654 O O . ASP A 1 319 ? 27.217 36.655 12.048 1.00 24.34 319 ASP A O 1
ATOM 2658 N N . SER A 1 320 ? 28.141 38.240 13.350 1.00 26.22 320 SER A N 1
ATOM 2659 C CA . SER A 1 320 ? 27.119 39.282 13.300 1.00 26.22 320 SER A CA 1
ATOM 2660 C C . SER A 1 320 ? 27.411 40.361 12.253 1.00 26.22 320 SER A C 1
ATOM 2662 O O . SER A 1 320 ? 28.559 40.574 11.879 1.00 26.22 320 SER A O 1
ATOM 2664 N N . THR A 1 321 ? 26.368 41.075 11.806 1.00 25.66 321 THR A N 1
ATOM 2665 C CA . THR A 1 321 ? 26.258 42.551 11.630 1.00 25.66 321 THR A CA 1
ATOM 2666 C C . THR A 1 321 ? 25.178 42.871 10.586 1.00 25.66 321 THR A C 1
ATOM 2668 O O . THR A 1 321 ? 24.978 42.111 9.654 1.00 25.66 321 THR A O 1
ATOM 2671 N N . ASN A 1 322 ? 24.471 43.998 10.577 1.00 26.16 322 ASN A N 1
ATOM 2672 C CA . ASN A 1 322 ? 23.927 44.893 11.594 1.00 26.16 322 ASN A CA 1
ATOM 2673 C C . ASN A 1 322 ? 22.914 45.793 10.837 1.00 26.16 322 ASN A C 1
ATOM 2675 O O . ASN A 1 322 ? 23.095 46.037 9.647 1.00 26.16 322 ASN A O 1
ATOM 2679 N N . LYS A 1 323 ? 21.964 46.381 11.574 1.00 27.27 323 LYS A N 1
ATOM 2680 C CA . LYS A 1 323 ? 21.191 47.602 11.255 1.00 27.27 323 LYS A CA 1
ATOM 2681 C C . LYS A 1 323 ? 20.000 47.540 10.270 1.00 27.27 323 LYS A C 1
ATOM 2683 O O . LYS A 1 323 ? 20.149 47.673 9.065 1.00 27.27 323 LYS A O 1
ATOM 2688 N N . ASN A 1 324 ? 18.823 47.665 10.895 1.00 25.42 324 ASN A N 1
ATOM 2689 C CA . ASN A 1 324 ? 17.996 48.888 10.920 1.00 25.42 324 ASN A CA 1
ATOM 2690 C C . ASN A 1 324 ? 16.676 48.941 10.120 1.00 25.42 324 ASN A C 1
ATOM 2692 O O . ASN A 1 324 ? 16.665 48.927 8.899 1.00 25.42 324 ASN A O 1
ATOM 2696 N N . ILE A 1 325 ? 15.635 49.271 10.904 1.00 27.34 325 ILE A N 1
ATOM 2697 C CA . ILE A 1 325 ? 14.540 50.230 10.654 1.00 27.34 325 ILE A CA 1
ATOM 2698 C C . ILE A 1 325 ? 13.169 49.667 10.223 1.00 27.34 325 ILE A C 1
ATOM 2700 O O . ILE A 1 325 ? 12.951 49.248 9.097 1.00 27.34 325 ILE A O 1
ATOM 2704 N N . ALA A 1 326 ? 12.267 49.804 11.203 1.00 25.69 326 ALA A N 1
ATOM 2705 C CA . ALA A 1 326 ? 10.872 50.250 11.174 1.00 25.69 326 ALA A CA 1
ATOM 2706 C C . ALA A 1 326 ? 9.786 49.436 10.451 1.00 25.69 326 ALA A C 1
ATOM 2708 O O . ALA A 1 326 ? 9.722 49.303 9.236 1.00 25.69 326 ALA A O 1
ATOM 2709 N N . SER A 1 327 ? 8.855 49.020 11.308 1.00 26.09 327 SER A N 1
ATOM 2710 C CA . SER A 1 327 ? 7.414 48.925 11.114 1.00 26.09 327 SER A CA 1
ATOM 2711 C C . SER A 1 327 ? 6.804 50.081 10.317 1.00 26.09 327 SER A C 1
ATOM 2713 O O . SER A 1 327 ? 7.061 51.233 10.652 1.00 26.09 327 SER A O 1
ATOM 2715 N N . ASP A 1 328 ? 5.892 49.753 9.404 1.00 25.92 328 ASP A N 1
ATOM 2716 C CA . ASP A 1 328 ? 4.581 50.403 9.323 1.00 25.92 328 ASP A CA 1
ATOM 2717 C C . ASP A 1 328 ? 3.585 49.471 8.615 1.00 25.92 328 ASP A C 1
ATOM 2719 O O . ASP A 1 328 ? 3.780 49.051 7.476 1.00 25.92 328 ASP A O 1
ATOM 2723 N N . TYR A 1 329 ? 2.517 49.123 9.334 1.00 25.50 329 TYR A N 1
ATOM 2724 C CA . TYR A 1 329 ? 1.289 48.533 8.808 1.00 25.50 329 TYR A CA 1
ATOM 2725 C C . TYR A 1 329 ? 0.207 49.602 8.977 1.00 25.50 329 TYR A C 1
ATOM 2727 O O . TYR A 1 329 ? -0.139 49.941 10.106 1.00 25.50 329 TYR A O 1
ATOM 2735 N N . SER A 1 330 ? -0.343 50.113 7.877 1.00 28.19 330 SER A N 1
ATOM 2736 C CA . SER A 1 330 ? -1.687 50.699 7.867 1.00 28.19 330 SER A CA 1
ATOM 2737 C C . SER A 1 330 ? -2.355 50.523 6.497 1.00 28.19 330 SER A C 1
ATOM 2739 O O . SER A 1 330 ? -1.822 50.893 5.458 1.00 28.19 330 SER A O 1
ATOM 2741 N N . GLU A 1 331 ? -3.490 49.825 6.560 1.00 26.70 331 GLU A N 1
ATOM 2742 C CA . GLU A 1 331 ? -4.713 49.862 5.746 1.00 26.70 331 GLU A CA 1
ATOM 2743 C C . GLU A 1 331 ? -4.723 50.539 4.363 1.00 26.70 331 GLU A C 1
ATOM 2745 O O . GLU A 1 331 ? -4.490 51.738 4.242 1.00 26.70 331 GLU A O 1
ATOM 2750 N N . SER A 1 332 ? -5.242 49.824 3.348 1.00 28.58 332 SER A N 1
ATOM 2751 C CA . SER A 1 332 ? -6.507 50.194 2.663 1.00 28.58 332 SER A CA 1
ATOM 2752 C C . SER A 1 332 ? -6.937 49.210 1.546 1.00 28.58 332 SER A C 1
ATOM 2754 O O . SER A 1 332 ? -6.231 49.002 0.571 1.00 28.58 332 SER A O 1
ATOM 2756 N N . GLN A 1 333 ? -8.127 48.622 1.750 1.00 30.02 333 GLN A N 1
ATOM 2757 C CA . GLN A 1 333 ? -9.236 48.284 0.823 1.00 30.02 333 GLN A CA 1
ATOM 2758 C C . GLN A 1 333 ? -8.976 47.791 -0.629 1.00 30.02 333 GLN A C 1
ATOM 2760 O O . GLN A 1 333 ? -8.329 48.481 -1.410 1.00 30.02 333 GLN A O 1
ATOM 2765 N N . PRO A 1 334 ? -9.656 46.710 -1.082 1.00 30.20 334 PRO A N 1
ATOM 2766 C CA . PRO A 1 334 ? -9.904 46.455 -2.500 1.00 30.20 334 PRO A CA 1
ATOM 2767 C C . PRO A 1 334 ? -11.205 47.133 -2.974 1.00 30.20 334 PRO A C 1
ATOM 2769 O O . PRO A 1 334 ? -12.267 46.988 -2.369 1.00 30.20 334 PRO A O 1
ATOM 2772 N N . THR A 1 335 ? -11.129 47.861 -4.087 1.00 30.91 335 THR A N 1
ATOM 2773 C CA . THR A 1 335 ? -12.270 48.500 -4.753 1.00 30.91 335 THR A CA 1
ATOM 2774 C C . THR A 1 335 ? -13.112 47.477 -5.517 1.00 30.91 335 THR A C 1
ATOM 2776 O O . THR A 1 335 ? -12.620 46.809 -6.426 1.00 30.91 335 THR A O 1
ATOM 2779 N N . LEU A 1 336 ? -14.399 47.393 -5.162 1.00 27.58 336 LEU A N 1
ATOM 2780 C CA . LEU A 1 336 ? -15.463 46.901 -6.036 1.00 27.58 336 LEU A CA 1
ATOM 2781 C C . LEU A 1 336 ? -15.671 47.908 -7.169 1.00 27.58 336 LEU A C 1
ATOM 2783 O O . LEU A 1 336 ? -15.879 49.084 -6.883 1.00 27.58 336 LEU A O 1
ATOM 2787 N N . ASP A 1 337 ? -15.769 47.421 -8.404 1.00 29.34 337 ASP A N 1
ATOM 2788 C CA . ASP A 1 337 ? -16.551 48.103 -9.429 1.00 29.34 337 ASP A CA 1
ATOM 2789 C C . ASP A 1 337 ? -17.472 47.131 -10.168 1.00 29.34 337 ASP A C 1
ATOM 2791 O O . ASP A 1 337 ? -17.175 45.952 -10.367 1.00 29.34 337 ASP A O 1
ATOM 2795 N N . LYS A 1 338 ? -18.658 47.660 -10.455 1.00 31.33 338 LYS A N 1
ATOM 2796 C CA . LYS A 1 338 ? -19.892 46.985 -10.854 1.00 31.33 338 LYS A CA 1
ATOM 2797 C C . LYS A 1 338 ? -20.171 47.137 -12.356 1.00 31.33 338 LYS A C 1
ATOM 2799 O O . LYS A 1 338 ? -19.711 48.082 -12.984 1.00 31.33 338 LYS A O 1
ATOM 2804 N N . ASN A 1 339 ? -21.138 46.323 -12.798 1.00 28.83 339 ASN A N 1
ATOM 2805 C CA . ASN A 1 339 ? -22.066 46.501 -13.932 1.00 28.83 339 ASN A CA 1
ATOM 2806 C C . ASN A 1 339 ? -21.517 46.088 -15.307 1.00 28.83 339 ASN A C 1
ATOM 2808 O O . ASN A 1 339 ? -20.461 46.526 -15.734 1.00 28.83 339 ASN A O 1
ATOM 2812 N N . THR A 1 340 ? -22.205 45.254 -16.088 1.00 29.17 340 THR A N 1
ATOM 2813 C CA . THR A 1 340 ? -23.566 45.445 -16.643 1.00 29.17 340 THR A CA 1
ATOM 2814 C C . THR A 1 340 ? -24.023 44.091 -17.248 1.00 29.17 340 THR A C 1
ATOM 2816 O O . THR A 1 340 ? -23.191 43.390 -17.815 1.00 29.17 340 THR A O 1
ATOM 2819 N N . SER A 1 341 ? -25.209 43.537 -16.927 1.00 28.20 341 SER A N 1
ATOM 2820 C CA . SER A 1 341 ? -26.492 43.623 -17.687 1.00 28.20 341 SER A CA 1
ATOM 2821 C C . SER A 1 341 ? -26.322 43.365 -19.200 1.00 28.20 341 SER A C 1
ATOM 2823 O O . SER A 1 341 ? -25.472 43.992 -19.811 1.00 28.20 341 SER A O 1
ATOM 2825 N N . ASP A 1 342 ? -27.080 42.555 -19.936 1.00 29.06 342 ASP A N 1
ATOM 2826 C CA . ASP A 1 342 ? -28.450 42.051 -19.809 1.00 29.06 342 ASP A CA 1
ATOM 2827 C C . ASP A 1 342 ? -28.731 41.083 -20.990 1.00 29.06 342 ASP A C 1
ATOM 2829 O O . ASP A 1 342 ? -27.937 41.000 -21.928 1.00 29.06 342 ASP A O 1
ATOM 2833 N N . SER A 1 343 ? -29.931 40.485 -20.984 1.00 30.48 343 SER A N 1
ATOM 2834 C CA . SER A 1 343 ? -30.708 39.854 -22.082 1.00 30.48 343 SER A CA 1
ATOM 2835 C C . SER A 1 343 ? -30.764 38.313 -22.084 1.00 30.48 343 SER A C 1
ATOM 2837 O O . SER A 1 343 ? -29.783 37.625 -22.328 1.00 30.48 343 SER A O 1
ATOM 2839 N N . PHE A 1 344 ? -31.847 37.706 -21.575 1.00 28.50 344 PHE A N 1
ATOM 2840 C CA . PHE A 1 344 ? -33.163 37.458 -22.208 1.00 28.50 344 PHE A CA 1
ATOM 2841 C C . PHE A 1 344 ? -33.111 36.580 -23.466 1.00 28.50 344 PHE A C 1
ATOM 2843 O O . PHE A 1 344 ? -32.860 37.079 -24.556 1.00 28.50 344 PHE A O 1
ATOM 2850 N N . THR A 1 345 ? -33.552 35.321 -23.356 1.00 31.83 345 THR A N 1
ATOM 2851 C CA . THR A 1 345 ? -34.724 34.843 -24.120 1.00 31.83 345 THR A CA 1
ATOM 2852 C C . THR A 1 345 ? -35.334 33.592 -23.487 1.00 31.83 345 THR A C 1
ATOM 2854 O O . THR A 1 345 ? -34.666 32.792 -22.840 1.00 31.83 345 THR A O 1
ATOM 2857 N N . LEU A 1 346 ? -36.647 33.489 -23.645 1.00 29.09 346 LEU A N 1
ATOM 2858 C CA . LEU A 1 346 ? -37.599 32.629 -22.961 1.00 29.09 346 LEU A CA 1
ATOM 2859 C C . LEU A 1 346 ? -38.390 31.878 -24.055 1.00 29.09 346 LEU A C 1
ATOM 2861 O O . LEU A 1 346 ? -38.751 32.502 -25.050 1.00 29.09 346 LEU A O 1
ATOM 2865 N N . ILE A 1 347 ? -38.741 30.613 -23.765 1.00 33.22 347 ILE A N 1
ATOM 2866 C CA . ILE A 1 347 ? -39.868 29.782 -24.277 1.00 33.22 347 ILE A CA 1
ATOM 2867 C C . ILE A 1 347 ? -39.891 29.318 -25.764 1.00 33.22 347 ILE A C 1
ATOM 2869 O O . ILE A 1 347 ? -39.174 29.872 -26.587 1.00 33.22 347 ILE A O 1
ATOM 2873 N N . PRO A 1 348 ? -40.809 28.405 -26.185 1.00 47.41 348 PRO A N 1
ATOM 2874 C CA . PRO A 1 348 ? -41.185 27.056 -25.692 1.00 47.41 348 PRO A CA 1
ATOM 2875 C C . PRO A 1 348 ? -41.286 25.991 -26.826 1.00 47.41 348 PRO A C 1
ATOM 2877 O O . PRO A 1 348 ? -41.442 26.321 -27.993 1.00 47.41 348 PRO A O 1
ATOM 2880 N N . GLY A 1 349 ? -41.444 24.714 -26.446 1.00 29.45 349 GLY A N 1
ATOM 2881 C CA . GLY A 1 349 ? -42.629 23.948 -26.878 1.00 29.45 349 GLY A CA 1
ATOM 2882 C C . GLY A 1 349 ? -42.547 22.963 -28.059 1.00 29.45 349 GLY A C 1
ATOM 28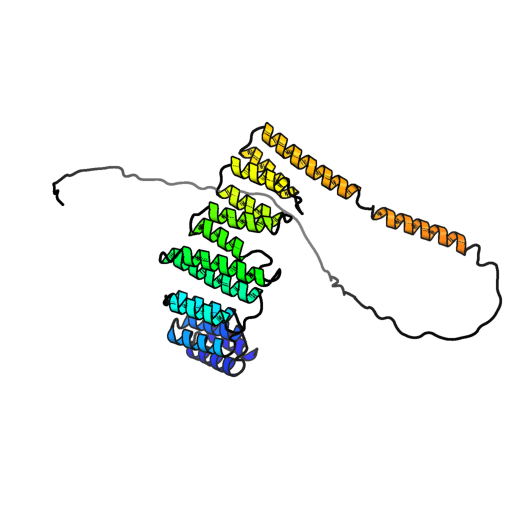83 O O . GLY A 1 349 ? -42.232 23.322 -29.185 1.00 29.45 349 GLY A O 1
ATOM 2884 N N . ASN A 1 350 ? -43.092 21.776 -27.764 1.00 33.59 350 ASN A N 1
ATOM 2885 C CA . ASN A 1 350 ? -44.104 21.028 -28.528 1.00 33.59 350 ASN A CA 1
ATOM 2886 C C . ASN A 1 350 ? -43.748 19.748 -29.321 1.00 33.59 350 ASN A C 1
ATOM 2888 O O . ASN A 1 350 ? -43.177 19.791 -30.400 1.00 33.59 350 ASN A O 1
ATOM 2892 N N . LEU A 1 351 ? -44.328 18.657 -28.790 1.00 32.34 351 LEU A N 1
ATOM 2893 C CA . LEU A 1 351 ? -45.329 17.751 -29.394 1.00 32.34 351 LEU A CA 1
ATOM 2894 C C . LEU A 1 351 ? -44.949 16.716 -30.475 1.00 32.34 351 LEU A C 1
ATOM 2896 O O . LEU A 1 351 ? -44.394 17.042 -31.516 1.00 32.34 351 LEU A O 1
ATOM 2900 N N . GLY A 1 352 ? -45.501 15.507 -30.271 1.00 29.55 352 GLY A N 1
ATOM 2901 C CA . GLY A 1 352 ? -45.921 14.548 -31.311 1.00 29.55 352 GLY A CA 1
ATOM 2902 C C . GLY A 1 352 ? -45.236 13.180 -31.199 1.00 29.55 352 GLY A C 1
ATOM 2903 O O . GLY A 1 352 ? -44.072 13.078 -31.552 1.00 29.55 352 GLY A O 1
ATOM 2904 N N . ALA A 1 353 ? -45.823 12.173 -30.537 1.00 33.91 353 ALA A N 1
ATOM 2905 C CA . ALA A 1 353 ? -46.882 11.261 -31.029 1.00 33.91 353 ALA A CA 1
ATOM 2906 C C . ALA A 1 353 ? -46.321 10.128 -31.921 1.00 33.91 353 ALA A C 1
ATOM 2908 O O . ALA A 1 353 ? -45.760 10.384 -32.979 1.00 33.91 353 ALA A O 1
ATOM 2909 N N . ASP A 1 354 ? -46.324 8.892 -31.403 1.00 32.38 354 ASP A N 1
ATOM 2910 C CA . ASP A 1 354 ? -47.066 7.711 -31.920 1.00 32.38 354 ASP A CA 1
ATOM 2911 C C . ASP A 1 354 ? -46.041 6.729 -32.551 1.00 32.38 354 ASP A C 1
ATOM 2913 O O . ASP A 1 354 ? -45.034 7.166 -33.087 1.00 32.38 354 ASP A O 1
ATOM 2917 N N . THR A 1 355 ? -46.097 5.391 -32.509 1.00 37.53 355 THR A N 1
ATOM 2918 C CA . THR A 1 355 ? -47.204 4.427 -32.432 1.00 37.53 355 THR A CA 1
ATOM 2919 C C . THR A 1 355 ? -46.643 3.008 -32.147 1.00 37.53 355 THR A C 1
ATOM 2921 O O . THR A 1 355 ? -45.526 2.710 -32.554 1.00 37.53 355 THR A O 1
ATOM 2924 N N . SER A 1 356 ? -47.476 2.134 -31.555 1.00 33.06 356 SER A N 1
ATOM 2925 C CA . SER A 1 356 ? -47.647 0.675 -31.821 1.00 33.06 356 SER A CA 1
ATOM 2926 C C . SER A 1 356 ? -46.458 -0.305 -31.662 1.00 33.06 356 SER A C 1
ATOM 2928 O O . SER A 1 356 ? -45.459 -0.208 -32.358 1.00 33.06 356 SER A O 1
ATOM 2930 N N . MET A 1 357 ? -46.533 -1.260 -30.724 1.00 33.09 357 MET A N 1
ATOM 2931 C CA . MET A 1 357 ? -47.068 -2.646 -30.850 1.00 33.09 357 MET A CA 1
ATOM 2932 C C . MET A 1 357 ? -46.024 -3.713 -31.226 1.00 33.09 357 MET A C 1
ATOM 2934 O O . MET A 1 357 ? -45.516 -3.676 -32.336 1.00 33.09 357 MET A O 1
ATOM 2938 N N . SER A 1 358 ? -45.872 -4.710 -30.334 1.00 37.59 358 SER A N 1
ATOM 2939 C CA . SER A 1 358 ? -45.667 -6.174 -30.541 1.00 37.59 358 SER A CA 1
ATOM 2940 C C . SER A 1 358 ? -44.869 -6.696 -29.330 1.00 37.59 358 SER A C 1
ATOM 2942 O O . SER A 1 358 ? -43.714 -6.321 -29.179 1.00 37.59 358 SER A O 1
ATOM 2944 N N . VAL A 1 359 ? -45.418 -7.322 -28.281 1.00 42.28 359 VAL A N 1
ATOM 2945 C CA . VAL A 1 359 ? -46.136 -8.610 -28.136 1.00 42.28 359 VAL A CA 1
ATOM 2946 C C . VAL A 1 359 ? -45.416 -9.815 -28.770 1.00 42.28 359 VAL A C 1
ATOM 2948 O O . VAL A 1 359 ? -45.235 -9.829 -29.982 1.00 42.28 359 VAL A O 1
ATOM 2951 N N . PHE A 1 360 ? -45.157 -10.830 -27.919 1.00 39.84 360 PHE A N 1
ATOM 2952 C CA . PHE A 1 360 ? -44.692 -12.216 -28.166 1.00 39.84 360 PHE A CA 1
ATOM 2953 C C . PHE A 1 360 ? -43.203 -12.339 -28.567 1.00 39.84 360 PHE A C 1
ATOM 2955 O O . PHE A 1 360 ? -42.776 -11.684 -29.506 1.00 39.84 360 PHE A O 1
ATOM 2962 N N . ILE A 1 361 ? -42.325 -13.126 -27.926 1.00 48.78 361 ILE A N 1
ATOM 2963 C CA . ILE A 1 361 ? -42.393 -14.316 -27.045 1.00 48.78 361 ILE A CA 1
ATOM 2964 C C . ILE A 1 361 ? -41.308 -14.195 -25.970 1.00 48.78 361 ILE A C 1
ATOM 2966 O O . ILE A 1 361 ? -40.220 -13.684 -26.318 1.00 48.78 361 ILE A O 1
#

Secondary structure (DSSP, 8-state):
-HHHHHHHHHHHHTT-HHHHHHHHHHHHHH-TT-HHHHHHHHHHHHHHT--HHHHHHHHHHHHHH-TT-HHHHHHHHHHHHHTT--HHHHHHHHHHHHTS----HHHHHHHHHHHHHHHHHHHHHH---HHHHHHHHHHHHHHHHTT-TTTSTT-HHHHHHHHIIIIII--HHHHHHHHHHHHHHTTT-HHHHHHHHHHHHHHS-HHHHHHHHHHHHHS--S--HHHHHHHHHHHHHH--HHHHHHHHHHHHHHHHHHHHHHHHS--HHHHHHHHHHHHHHHHHHHTTSSSS-----------------------------------------PPP-------------------------

InterPro domains:
  IPR003107 HAT (Half-A-TPR) repeat [SM00386] (15-47)
  IPR003107 HAT (Half-A-TPR) repeat [SM00386] (50-82)
  IPR003107 HAT (Half-A-TPR) repeat [SM00386] (170-202)
  IPR011990 Tetratricopeptide-like helical domain superfamily [G3DSA:1.25.40.10] (1-290)
  IPR011990 Tetratricopeptide-like helical domain superfamily [SSF48452] (3-260)
  IPR059164 PRP39, C-terminal HAT repeat [PF23241] (4-72)

pLDDT: mean 77.88, std 26.91, range [22.55, 98.62]

Foldseek 3Di:
DVVLVVVLVVVVVVVDPVVNLVSLVVVCVVCVVDPCSLVVNLVSCCVRVVDLVVSVVSLVSSCVSCLQQLVSLLSNLVNCVVVVHDPVVSVVSLVVSVVSPNDQLVSLLVSLVSVLVVQLVCCVPVVHDPVVSVVSLVVQLVVLVVVPCSNCVQLPSLCVQLCSCVPRVVNNVSNLVSLVVNCVVVVAEVVSLVVSLVSCVVDHDLVVSLVSLVVSLVTNHPDCQVSLVVLLVSCVVVNDPVSNVVSVVSNVVVVVVVVVVVVPPPDPVVVVVVVVVVVVVVVVVVVVPVPDDDDDDDDDDDDDDDDDDDDDDDDDDDDDDDDDDDDDDDDDDDDDDDDDDDDDDDDDYDDDDDDDDDDDD

Organism: Henneguya salminicola (NCBI:txid69463)

Sequence (361 aa):
YSIFLKYIEYEKKCNNPVRVTCLYERAIAKNCLDEELWLNYIEYLSETLKDFEILETVHKRSLRNMPWLPALWISYMKTLELFEKNHDLIKGIFDDSMRSGINCPHDLLNLRMHFGLYLSRRLIQINGDKNELISFFKDAITAQESLGEDGDPNSLLLKTLSDIYLYVIRDVHGSYECWKQIVKKYSHESSYWEQYLKLAKCVEEPFFIRALFKECLNTRLDSMYAICHQFIEFENIFGDVKSIKEAVKIYNRICSRFQQKIENLPDVTRISTIDKKRKKNSFESTTKRLKSTEKGKYTNTSETIICSQSVHAQDVQQDSTNKNIASDYSESQPTLDKNTSDSFTLIPGNLGADTSMSVFI